Protein AF-A0A661SPF2-F1 (afdb_monomer_lite)

Foldseek 3Di:
DDPQLVVLVVQLLDQKHAQVLVCLAQVDHPPDVQLVVQLLVCLVPPPPDSDQADPPRIGRNLSSLVSCVVQQKGFLCLLQQQLQFGSVLSLVVVVQCVVVVVDDPPDDPGMDHNVCSVCVLVVFPQRVPDDAPDSQSNNVSSQVRCCVVVVRRTDGQFAPLQVVVPDVPGARFNHAASRPRHGHHPPFWFFFASPRPPVGGGHIHGVVVCVVCVVPGVVGGDPPDDDDPPPDPPPD

Structure (mmCIF, N/CA/C/O backbone):
data_AF-A0A661SPF2-F1
#
_entry.id   AF-A0A661SPF2-F1
#
loop_
_atom_site.group_PDB
_atom_site.id
_atom_site.type_symbol
_atom_site.label_atom_id
_atom_site.label_alt_id
_atom_site.label_comp_id
_atom_site.label_asym_id
_atom_site.label_entity_id
_atom_site.label_seq_id
_atom_site.pdbx_PDB_ins_code
_atom_site.Cartn_x
_atom_site.Cartn_y
_atom_site.Cartn_z
_atom_site.occupancy
_atom_site.B_iso_or_equiv
_atom_site.auth_seq_id
_atom_site.auth_comp_id
_atom_site.auth_asym_id
_atom_site.auth_atom_id
_atom_site.pdbx_PDB_model_num
ATOM 1 N N . MET A 1 1 ? 9.176 -19.915 -4.624 1.00 93.81 1 MET A N 1
ATOM 2 C CA . MET A 1 1 ? 8.373 -18.824 -5.218 1.00 93.81 1 MET A CA 1
ATOM 3 C C . MET A 1 1 ? 7.479 -19.379 -6.319 1.00 93.81 1 MET A C 1
ATOM 5 O O . MET A 1 1 ? 7.962 -20.135 -7.165 1.00 93.81 1 MET A O 1
ATOM 9 N N . ASN A 1 2 ? 6.195 -19.019 -6.358 1.00 95.44 2 ASN A N 1
ATOM 10 C CA . ASN A 1 2 ? 5.276 -19.464 -7.414 1.00 95.44 2 ASN A CA 1
ATOM 11 C C . ASN A 1 2 ? 5.456 -18.673 -8.732 1.00 95.44 2 ASN A C 1
ATOM 13 O O . ASN A 1 2 ? 6.117 -17.634 -8.781 1.00 95.44 2 ASN A O 1
ATOM 17 N N . GLN A 1 3 ? 4.850 -19.146 -9.828 1.00 96.44 3 GLN A N 1
ATOM 18 C CA . GLN A 1 3 ? 5.019 -18.534 -11.156 1.00 96.44 3 GLN A CA 1
ATOM 19 C C . GLN A 1 3 ? 4.514 -17.083 -11.234 1.00 96.44 3 GLN A C 1
ATOM 21 O O . GLN A 1 3 ? 5.052 -16.286 -12.005 1.00 96.44 3 GLN A O 1
ATOM 26 N N . LYS A 1 4 ? 3.486 -16.723 -10.454 1.00 95.75 4 LYS A N 1
ATOM 27 C CA . LYS A 1 4 ? 2.955 -15.353 -10.406 1.00 95.75 4 LYS A CA 1
ATOM 28 C C . LYS A 1 4 ? 3.958 -14.413 -9.733 1.00 95.75 4 LYS A C 1
ATOM 30 O O . LYS A 1 4 ? 4.275 -13.373 -10.302 1.00 95.75 4 LYS A O 1
ATOM 35 N N . GLN A 1 5 ? 4.505 -14.815 -8.589 1.00 96.94 5 GLN A N 1
ATOM 36 C CA . GLN A 1 5 ? 5.537 -14.071 -7.864 1.00 96.94 5 GLN A CA 1
ATOM 37 C C . GLN A 1 5 ? 6.807 -13.891 -8.715 1.00 96.94 5 GLN A C 1
ATOM 39 O O . GLN A 1 5 ? 7.292 -12.773 -8.836 1.00 96.94 5 GLN A O 1
ATOM 44 N N . LYS A 1 6 ? 7.278 -14.937 -9.416 1.00 97.12 6 LYS A N 1
ATOM 45 C CA . LYS A 1 6 ? 8.439 -14.839 -10.330 1.00 97.12 6 LYS A CA 1
ATOM 46 C C . LYS A 1 6 ? 8.228 -13.818 -11.450 1.00 97.12 6 LYS A C 1
ATOM 48 O O . LYS A 1 6 ? 9.119 -13.032 -11.761 1.00 97.12 6 LYS A O 1
ATOM 53 N N . LYS A 1 7 ? 7.038 -13.817 -12.065 1.00 96.19 7 LYS A N 1
ATOM 54 C CA . LYS A 1 7 ? 6.673 -12.822 -13.088 1.00 96.19 7 LYS A CA 1
ATOM 55 C C . LYS A 1 7 ? 6.666 -11.408 -12.514 1.00 96.19 7 LYS A C 1
ATOM 57 O O . LYS A 1 7 ? 7.114 -10.489 -13.192 1.00 96.19 7 LYS A O 1
ATOM 62 N N . ARG A 1 8 ? 6.164 -11.248 -11.287 1.00 96.19 8 ARG A N 1
ATOM 63 C CA . ARG A 1 8 ? 6.106 -9.957 -10.604 1.00 96.19 8 ARG A CA 1
ATOM 64 C C . ARG A 1 8 ? 7.498 -9.434 -10.262 1.00 96.19 8 ARG A C 1
ATOM 66 O O . ARG A 1 8 ? 7.797 -8.308 -10.633 1.00 96.19 8 ARG A O 1
ATOM 73 N N . LEU A 1 9 ? 8.352 -10.269 -9.671 1.00 96.75 9 LEU A N 1
ATOM 74 C CA . LEU A 1 9 ? 9.746 -9.941 -9.367 1.00 96.75 9 LEU A CA 1
ATOM 75 C C . LEU A 1 9 ? 10.477 -9.407 -10.607 1.00 96.75 9 LEU A C 1
ATOM 77 O O . LEU A 1 9 ? 10.952 -8.278 -10.602 1.00 96.75 9 LEU A O 1
ATOM 81 N N . LYS A 1 10 ? 10.431 -10.155 -11.717 1.00 96.50 10 LYS A N 1
ATOM 82 C CA . LYS A 1 10 ? 11.042 -9.732 -12.986 1.00 96.50 10 LYS A CA 1
ATOM 83 C C . LYS A 1 10 ? 10.493 -8.397 -13.504 1.00 96.50 10 LYS A C 1
ATOM 85 O O . LYS A 1 10 ? 11.199 -7.643 -14.166 1.00 96.50 10 LYS A O 1
ATOM 90 N N . ALA A 1 11 ? 9.213 -8.117 -13.269 1.00 95.62 11 ALA A N 1
ATOM 91 C CA . ALA A 1 11 ? 8.601 -6.869 -13.706 1.00 95.62 11 ALA A CA 1
ATOM 92 C C . ALA A 1 11 ? 9.001 -5.672 -12.824 1.00 95.62 11 ALA A C 1
ATOM 94 O O . ALA A 1 11 ? 9.083 -4.560 -13.344 1.00 95.62 11 ALA A O 1
ATOM 95 N N . LEU A 1 12 ? 9.276 -5.888 -11.530 1.00 95.94 12 LEU A N 1
ATOM 96 C CA . LEU A 1 12 ? 9.705 -4.844 -10.589 1.00 95.94 12 LEU A CA 1
ATOM 97 C C . LEU A 1 12 ? 11.100 -4.294 -10.903 1.00 95.94 12 LEU A C 1
ATOM 99 O O . LEU A 1 12 ? 11.331 -3.106 -10.686 1.00 95.94 12 LEU A O 1
ATOM 103 N N . GLU A 1 13 ? 11.977 -5.110 -11.498 1.00 95.19 13 GLU A N 1
ATOM 104 C CA . GLU A 1 13 ? 13.293 -4.692 -12.014 1.00 95.19 13 GLU A CA 1
ATOM 105 C C . GLU A 1 13 ? 13.198 -3.610 -13.109 1.00 95.19 13 GLU A C 1
ATOM 107 O O . GLU A 1 13 ? 14.183 -2.952 -13.447 1.00 95.19 13 GLU A O 1
ATOM 112 N N . SER A 1 14 ? 12.011 -3.401 -13.692 1.00 95.44 14 SER A N 1
ATOM 113 C CA . SER A 1 14 ? 11.762 -2.322 -14.641 1.00 95.44 14 SER A CA 1
ATOM 114 C C . SER A 1 14 ? 10.965 -1.187 -14.012 1.00 95.44 14 SER A C 1
ATOM 116 O O . SER A 1 14 ? 9.957 -1.386 -13.338 1.00 95.44 14 SER A O 1
ATOM 118 N N . ARG A 1 15 ? 11.316 0.052 -14.376 1.00 95.56 15 ARG A N 1
ATOM 119 C CA . ARG A 1 15 ? 10.440 1.207 -14.120 1.00 95.56 15 ARG A CA 1
ATOM 120 C C . ARG A 1 15 ? 9.164 1.194 -14.968 1.00 95.56 15 ARG A C 1
ATOM 122 O O . ARG A 1 15 ? 8.269 1.986 -14.705 1.00 95.56 15 ARG A O 1
ATOM 129 N N . TRP A 1 16 ? 9.108 0.400 -16.040 1.00 96.62 16 TRP A N 1
ATOM 130 C CA . TRP A 1 16 ? 7.977 0.365 -16.968 1.00 96.62 16 TRP A CA 1
ATOM 131 C C . TRP A 1 16 ? 7.109 -0.855 -16.689 1.00 96.62 16 TRP A C 1
ATOM 133 O O . TRP A 1 16 ? 7.530 -1.982 -16.935 1.00 96.62 16 TRP A O 1
ATOM 143 N N . CYS A 1 17 ? 5.886 -0.618 -16.229 1.00 95.75 17 CYS A N 1
ATOM 144 C CA . CYS A 1 17 ? 4.958 -1.669 -15.831 1.00 95.75 17 CYS A CA 1
ATOM 145 C C . CYS A 1 17 ? 3.678 -1.600 -16.659 1.00 95.75 17 CYS A C 1
ATOM 147 O O . CYS A 1 17 ? 3.243 -0.516 -17.055 1.00 95.75 17 CYS A O 1
ATOM 149 N N . ASP A 1 18 ? 3.065 -2.753 -16.911 1.00 95.81 18 ASP A N 1
ATOM 150 C CA . ASP A 1 18 ? 1.721 -2.789 -17.477 1.00 95.81 18 ASP A CA 1
ATOM 151 C C . ASP A 1 18 ? 0.668 -2.354 -16.440 1.00 95.81 18 ASP A C 1
ATOM 153 O O . ASP A 1 18 ? 0.903 -2.341 -15.227 1.00 95.81 18 ASP A O 1
ATOM 157 N N . GLN A 1 19 ? -0.515 -1.983 -16.928 1.00 95.06 19 GLN A N 1
ATOM 158 C CA . GLN A 1 19 ? -1.633 -1.565 -16.079 1.00 95.06 19 GLN A CA 1
ATOM 159 C C . GLN A 1 19 ? -2.083 -2.639 -15.076 1.00 95.06 19 GLN A C 1
ATOM 161 O O . GLN A 1 19 ? -2.577 -2.299 -14.004 1.00 95.06 19 GLN A O 1
ATOM 166 N N . LYS A 1 20 ? -1.911 -3.930 -15.397 1.00 95.31 20 LYS A N 1
ATOM 167 C CA . LYS A 1 20 ? -2.338 -5.026 -14.521 1.00 95.31 20 LYS A CA 1
ATOM 168 C C . LYS A 1 20 ? -1.461 -5.070 -13.279 1.00 95.31 20 LYS A C 1
ATOM 170 O O . LYS A 1 20 ? -1.979 -5.173 -12.172 1.00 95.31 20 LYS A O 1
ATOM 175 N N . LEU A 1 21 ? -0.149 -4.947 -13.452 1.00 95.31 21 LEU A N 1
ATOM 176 C CA . LEU A 1 21 ? 0.782 -4.881 -12.340 1.00 95.31 21 LEU A CA 1
ATOM 177 C C . LEU A 1 21 ? 0.537 -3.636 -11.480 1.00 95.31 21 LEU A C 1
ATOM 179 O O . LEU A 1 21 ? 0.556 -3.740 -10.259 1.00 95.31 21 LEU A O 1
ATOM 183 N N . LEU A 1 22 ? 0.251 -2.478 -12.084 1.00 95.94 22 LEU A N 1
ATOM 184 C CA . LEU A 1 22 ? -0.080 -1.273 -11.314 1.00 95.94 22 LEU A CA 1
ATOM 185 C C . LEU A 1 22 ? -1.373 -1.429 -10.499 1.00 95.94 22 LEU A C 1
ATOM 187 O O . LEU A 1 22 ? -1.404 -1.029 -9.335 1.00 95.94 22 LEU A O 1
ATOM 191 N N . ALA A 1 23 ? -2.401 -2.062 -11.065 1.00 95.50 23 ALA A N 1
ATOM 192 C CA . ALA A 1 23 ? -3.622 -2.386 -10.334 1.00 95.50 23 ALA A CA 1
ATOM 193 C C . ALA A 1 23 ? -3.342 -3.360 -9.179 1.00 95.50 23 ALA A C 1
ATOM 195 O O . ALA A 1 23 ? -3.820 -3.162 -8.067 1.00 95.50 23 ALA A O 1
ATOM 196 N N . GLU A 1 24 ? -2.508 -4.378 -9.397 1.00 94.62 24 GLU A N 1
ATOM 197 C CA . GLU A 1 24 ? -2.133 -5.325 -8.343 1.00 94.62 24 GLU A CA 1
ATOM 198 C C . GLU A 1 24 ? -1.309 -4.670 -7.220 1.00 94.62 24 GLU A C 1
ATOM 200 O O . GLU A 1 24 ? -1.552 -4.957 -6.047 1.00 94.62 24 GLU A O 1
ATOM 205 N N . LEU A 1 25 ? -0.355 -3.793 -7.547 1.00 95.06 25 LEU A N 1
ATOM 206 C CA . LEU A 1 25 ? 0.517 -3.138 -6.565 1.00 95.06 25 LEU A CA 1
ATOM 207 C C . LEU A 1 25 ? -0.223 -2.050 -5.782 1.00 95.06 25 LEU A C 1
ATOM 209 O O . LEU A 1 25 ? -0.244 -2.071 -4.550 1.00 95.06 25 LEU A O 1
ATOM 213 N N . TYR A 1 26 ? -0.863 -1.130 -6.500 1.00 95.00 26 TYR A N 1
ATOM 214 C CA . TYR A 1 26 ? -1.395 0.106 -5.933 1.00 95.00 26 TYR A CA 1
ATOM 215 C C . TYR A 1 26 ? -2.921 0.099 -5.798 1.00 95.00 26 TYR A C 1
ATOM 217 O O . TYR A 1 26 ? -3.460 0.971 -5.134 1.00 95.00 26 TYR A O 1
ATOM 225 N N . GLY A 1 27 ? -3.640 -0.846 -6.411 1.00 94.50 27 GLY A N 1
ATOM 226 C CA . GLY A 1 27 ? -5.101 -0.748 -6.535 1.00 94.50 27 GLY A CA 1
ATOM 227 C C . GLY A 1 27 ? -5.538 0.351 -7.509 1.00 94.50 27 GLY A C 1
ATOM 228 O O . GLY A 1 27 ? -6.645 0.857 -7.400 1.00 94.50 27 GLY A O 1
ATOM 229 N N . ILE A 1 28 ? -4.651 0.756 -8.428 1.00 94.00 28 ILE A N 1
ATOM 230 C CA . ILE A 1 28 ? -4.913 1.811 -9.410 1.00 94.00 28 ILE A CA 1
ATOM 231 C C . ILE A 1 28 ? -5.220 1.185 -10.772 1.00 94.00 28 ILE A C 1
ATOM 233 O O . ILE A 1 28 ? -4.366 0.545 -11.389 1.00 94.00 28 ILE A O 1
ATOM 237 N N . HIS A 1 29 ? -6.428 1.420 -11.263 1.00 93.25 29 HIS A N 1
ATOM 238 C CA . HIS A 1 29 ? -6.917 1.021 -12.571 1.00 93.25 29 HIS A CA 1
ATOM 239 C C . HIS A 1 29 ? -6.629 2.120 -13.595 1.00 93.25 29 HIS A C 1
ATOM 241 O O . HIS A 1 29 ? -7.186 3.216 -13.546 1.00 93.25 29 HIS A O 1
ATOM 247 N N . LEU A 1 30 ? -5.737 1.813 -14.538 1.00 90.12 30 LEU A N 1
ATOM 248 C CA . LEU A 1 30 ? -5.445 2.649 -15.700 1.00 90.12 30 LEU A CA 1
ATOM 249 C C . LEU A 1 30 ? -5.944 1.948 -16.977 1.00 90.12 30 LEU A C 1
ATOM 251 O O . LEU A 1 30 ? -5.938 0.718 -17.005 1.00 90.12 30 LEU A O 1
ATOM 255 N N . PRO A 1 31 ? -6.322 2.697 -18.031 1.00 88.56 31 PRO A N 1
ATOM 256 C CA . PRO A 1 31 ? -6.403 4.156 -18.076 1.00 88.56 31 PRO A CA 1
ATOM 257 C C . PRO A 1 31 ? -7.637 4.691 -17.330 1.00 88.56 31 PRO A C 1
ATOM 259 O O . PRO A 1 31 ? -8.763 4.329 -17.640 1.00 88.56 31 PRO A O 1
ATOM 262 N N . ASP A 1 32 ? -7.408 5.616 -16.404 1.00 88.12 32 ASP A N 1
ATOM 263 C CA . ASP A 1 32 ? -8.426 6.508 -15.844 1.00 88.12 32 ASP A CA 1
ATOM 264 C C . ASP A 1 32 ? -8.147 7.895 -16.426 1.00 88.12 32 ASP A C 1
ATOM 266 O O . ASP A 1 32 ? -7.044 8.419 -16.257 1.00 88.12 32 ASP A O 1
ATOM 270 N N . GLU A 1 33 ? -9.081 8.465 -17.188 1.00 86.88 33 GLU A N 1
ATOM 271 C CA . GLU A 1 33 ? -8.823 9.704 -17.933 1.00 86.88 33 GLU A CA 1
ATOM 272 C C . GLU A 1 33 ? -8.450 10.875 -17.018 1.00 86.88 33 GLU A C 1
ATOM 274 O O . GLU A 1 33 ? -7.526 11.634 -17.334 1.00 86.88 33 GLU A O 1
ATOM 279 N N . ALA A 1 34 ? -9.105 10.991 -15.861 1.00 88.38 34 ALA A N 1
ATOM 280 C CA . ALA A 1 34 ? -8.859 12.063 -14.908 1.00 88.38 34 ALA A CA 1
ATOM 281 C C . ALA A 1 34 ? -7.478 11.911 -14.257 1.00 88.38 34 ALA A C 1
ATOM 283 O O . ALA A 1 34 ? -6.674 12.852 -14.261 1.00 88.38 34 ALA A O 1
ATOM 284 N N . LEU A 1 35 ? -7.161 10.718 -13.749 1.00 90.38 35 LEU A N 1
ATOM 285 C CA . LEU A 1 35 ? -5.883 10.432 -13.106 1.00 90.38 35 LEU A CA 1
ATOM 286 C C . LEU A 1 35 ? -4.728 10.501 -14.110 1.00 90.38 35 LEU A C 1
ATOM 288 O O . LEU A 1 35 ? -3.721 11.160 -13.846 1.00 90.38 35 LEU A O 1
ATOM 292 N N . VAL A 1 36 ? -4.873 9.890 -15.290 1.00 90.81 36 VAL A N 1
ATOM 293 C CA . VAL A 1 36 ? -3.860 9.935 -16.358 1.00 90.81 36 VAL A CA 1
ATOM 294 C C . VAL A 1 36 ? -3.653 11.368 -16.844 1.00 90.81 36 VAL A C 1
ATOM 296 O O . VAL A 1 36 ? -2.510 11.771 -17.072 1.00 90.81 36 VAL A O 1
ATOM 299 N N . GLY A 1 37 ? -4.721 12.159 -16.981 1.00 90.94 37 GLY A N 1
ATOM 300 C CA . GLY A 1 37 ? -4.648 13.569 -17.361 1.00 90.94 37 GLY A CA 1
ATOM 301 C C . GLY A 1 37 ? -3.857 14.411 -16.356 1.00 90.94 37 GLY A C 1
ATOM 302 O O . GLY A 1 37 ? -2.936 15.142 -16.744 1.00 90.94 37 GLY A O 1
ATOM 303 N N . ARG A 1 38 ? -4.144 14.260 -15.056 1.00 91.94 38 ARG A N 1
ATOM 304 C CA . ARG A 1 38 ? -3.407 14.936 -13.971 1.00 91.94 38 ARG A CA 1
ATOM 305 C C . ARG A 1 38 ? -1.957 14.468 -13.888 1.00 91.94 38 ARG A C 1
ATOM 307 O O . ARG A 1 38 ? -1.053 15.296 -13.788 1.00 91.94 38 ARG A O 1
ATOM 314 N N . PHE A 1 39 ? -1.724 13.163 -14.005 1.00 93.44 39 PHE A N 1
ATOM 315 C CA . PHE A 1 39 ? -0.393 12.565 -13.992 1.00 93.44 39 PHE A CA 1
ATOM 316 C C . PHE A 1 39 ? 0.480 13.076 -15.150 1.00 93.44 39 PHE A C 1
ATOM 318 O O . PHE A 1 39 ? 1.621 13.493 -14.937 1.00 93.44 39 PHE A O 1
ATOM 325 N N . ARG A 1 40 ? -0.064 13.129 -16.374 1.00 93.75 40 ARG A N 1
ATOM 326 C CA . ARG A 1 40 ? 0.628 13.689 -17.549 1.00 93.75 40 ARG A CA 1
ATOM 327 C C . ARG A 1 40 ? 0.899 15.183 -17.397 1.00 93.75 40 ARG A C 1
ATOM 329 O O . ARG A 1 40 ? 2.010 15.622 -17.690 1.00 93.75 40 ARG A O 1
ATOM 336 N N . SER A 1 41 ? -0.078 15.946 -16.907 1.00 94.19 41 SER A N 1
ATOM 337 C CA . SER A 1 41 ? 0.072 17.385 -16.656 1.00 94.19 41 SER A CA 1
ATOM 338 C C . SER A 1 41 ? 1.170 17.672 -15.629 1.00 94.19 41 SER A C 1
ATOM 340 O O . SER A 1 41 ? 2.036 18.518 -15.858 1.00 94.19 41 SER A O 1
ATOM 342 N N . TRP A 1 42 ? 1.196 16.915 -14.529 1.00 95.38 42 TRP A N 1
ATOM 343 C CA . TRP A 1 42 ? 2.264 16.989 -13.535 1.00 95.38 42 TRP A CA 1
ATOM 344 C C . TRP A 1 42 ? 3.629 16.656 -14.149 1.00 95.38 42 TRP A C 1
ATOM 346 O O . TRP A 1 42 ? 4.582 17.420 -13.991 1.00 95.38 42 TRP A O 1
ATOM 356 N N . ALA A 1 43 ? 3.728 15.563 -14.908 1.00 95.25 43 ALA A N 1
ATOM 357 C CA . ALA A 1 43 ? 4.988 15.152 -15.518 1.00 95.25 43 ALA A CA 1
ATOM 358 C C . ALA A 1 43 ? 5.518 16.184 -16.522 1.00 95.25 43 ALA A C 1
ATOM 360 O O . ALA A 1 43 ? 6.719 16.447 -16.553 1.00 95.25 43 ALA A O 1
ATOM 361 N N . ALA A 1 44 ? 4.634 16.803 -17.309 1.00 93.31 44 ALA A N 1
ATOM 362 C CA . ALA A 1 44 ? 4.995 17.852 -18.257 1.00 93.31 44 ALA A CA 1
ATOM 363 C C . ALA A 1 44 ? 5.582 19.096 -17.571 1.00 93.31 44 ALA A C 1
ATOM 365 O O . ALA A 1 44 ? 6.493 19.720 -18.122 1.00 93.31 44 ALA A O 1
ATOM 366 N N . ARG A 1 45 ? 5.075 19.433 -16.376 1.00 93.69 45 ARG A N 1
ATOM 367 C CA . ARG A 1 45 ? 5.475 20.617 -15.607 1.00 93.69 45 ARG A CA 1
ATOM 368 C C . ARG A 1 45 ? 6.724 20.396 -14.756 1.00 93.69 45 ARG A C 1
ATO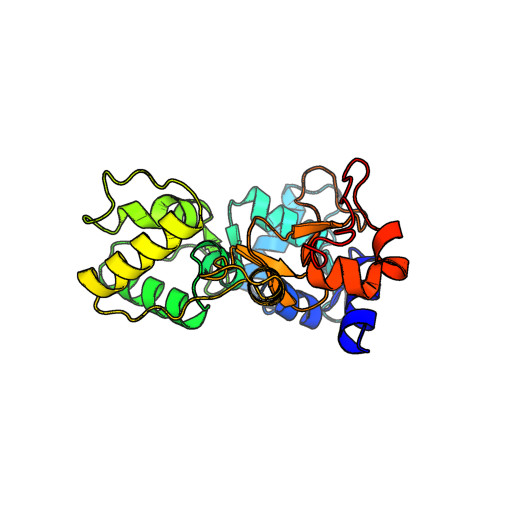M 370 O O . ARG A 1 45 ? 7.550 21.297 -14.663 1.00 93.69 45 ARG A O 1
ATOM 377 N N . PHE A 1 46 ? 6.859 19.227 -14.131 1.00 91.75 46 PHE A N 1
ATOM 378 C CA . PHE A 1 46 ? 7.843 19.016 -13.063 1.00 91.75 46 PHE A CA 1
ATOM 379 C C . PHE A 1 46 ? 8.944 18.002 -13.395 1.00 91.75 46 PHE A C 1
ATOM 381 O O . PHE A 1 46 ? 9.922 17.913 -12.654 1.00 91.75 46 PHE A O 1
ATOM 388 N N . ARG A 1 47 ? 8.843 17.246 -14.500 1.00 89.56 47 ARG A N 1
ATOM 389 C CA . ARG A 1 47 ? 9.887 16.288 -14.902 1.00 89.56 47 ARG A CA 1
ATOM 390 C C . ARG A 1 47 ? 10.632 16.745 -16.149 1.00 89.56 47 ARG A C 1
ATOM 392 O O . ARG A 1 47 ? 10.042 17.205 -17.122 1.00 89.56 47 ARG A O 1
ATOM 399 N N . ARG A 1 48 ? 11.947 16.493 -16.159 1.00 84.31 48 ARG A N 1
ATOM 400 C CA . ARG A 1 48 ? 12.783 16.619 -17.367 1.00 84.31 48 ARG A CA 1
ATOM 401 C C . ARG A 1 48 ? 12.357 15.615 -18.444 1.00 84.31 48 ARG A C 1
ATOM 403 O O . ARG A 1 48 ? 12.195 15.981 -19.601 1.00 84.31 48 ARG A O 1
ATOM 410 N N . ASN A 1 49 ? 12.128 14.356 -18.056 1.00 85.00 49 ASN A N 1
ATOM 411 C CA . ASN A 1 49 ? 11.545 13.343 -18.936 1.00 85.00 49 ASN A CA 1
ATOM 412 C C . ASN A 1 49 ? 10.023 13.309 -18.757 1.00 85.00 49 ASN A C 1
ATOM 414 O O . ASN A 1 49 ? 9.514 12.809 -17.752 1.00 85.00 49 ASN A O 1
ATOM 418 N N . ARG A 1 50 ? 9.312 13.827 -19.759 1.00 87.44 50 ARG A N 1
ATOM 419 C CA . ARG A 1 50 ? 7.847 13.931 -19.765 1.00 87.44 50 ARG A CA 1
ATOM 420 C C . ARG A 1 50 ? 7.144 12.614 -20.106 1.00 87.44 50 ARG A C 1
ATOM 422 O O . ARG A 1 50 ? 5.932 12.508 -19.944 1.00 87.44 50 ARG A O 1
ATOM 429 N N . THR A 1 51 ? 7.880 11.606 -20.575 1.00 91.06 51 THR A N 1
ATOM 430 C CA . THR A 1 51 ? 7.294 10.319 -20.962 1.00 91.06 51 THR A CA 1
ATOM 431 C C . THR A 1 51 ? 6.948 9.524 -19.712 1.00 91.06 51 THR A C 1
ATOM 433 O O . THR A 1 51 ? 7.835 9.004 -19.036 1.00 91.06 51 THR A O 1
ATOM 436 N N . VAL A 1 52 ? 5.653 9.425 -19.420 1.00 92.38 52 VAL A N 1
ATOM 437 C CA . VAL A 1 52 ? 5.115 8.655 -18.283 1.00 92.38 52 VAL A CA 1
ATOM 438 C C . VAL A 1 52 ? 4.208 7.499 -18.692 1.00 92.38 52 VAL A C 1
ATOM 440 O O . VAL A 1 52 ? 3.870 6.655 -17.870 1.00 92.38 52 VAL A O 1
ATOM 443 N N . ALA A 1 53 ? 3.846 7.436 -19.972 1.00 92.06 53 ALA A N 1
ATOM 444 C CA . ALA A 1 53 ? 3.078 6.355 -20.566 1.00 92.06 53 ALA A CA 1
ATOM 445 C C . ALA A 1 53 ? 3.625 6.051 -21.967 1.00 92.06 53 ALA A C 1
ATOM 447 O O . ALA A 1 53 ? 4.074 6.955 -22.676 1.00 92.06 53 ALA A O 1
ATOM 448 N N . ARG A 1 54 ? 3.581 4.780 -22.357 1.00 91.81 54 ARG A N 1
ATOM 449 C CA . ARG A 1 54 ? 3.931 4.261 -23.684 1.00 91.81 54 ARG A CA 1
ATOM 450 C C . ARG A 1 54 ? 2.695 3.621 -24.325 1.00 91.81 54 ARG A C 1
ATOM 452 O O . ARG A 1 54 ? 1.628 3.548 -23.716 1.00 91.81 54 ARG A O 1
ATOM 459 N N . LYS A 1 55 ? 2.842 3.150 -25.568 1.00 87.38 55 LYS A N 1
ATOM 460 C CA . LYS A 1 55 ? 1.828 2.310 -26.226 1.00 87.38 55 LYS A CA 1
ATOM 461 C C . LYS A 1 55 ? 1.541 1.057 -25.380 1.00 87.38 55 LYS A C 1
ATOM 463 O O . LYS A 1 55 ? 2.382 0.652 -24.579 1.00 87.38 55 LYS A O 1
ATOM 468 N N . ASN A 1 56 ? 0.375 0.450 -25.591 1.00 87.56 56 ASN A N 1
ATOM 469 C CA . ASN A 1 56 ? -0.066 -0.783 -24.924 1.00 87.56 56 ASN A CA 1
ATOM 470 C C . ASN A 1 56 ? -0.232 -0.660 -23.399 1.00 87.56 56 ASN A C 1
ATOM 472 O O . ASN A 1 56 ? 0.011 -1.625 -22.682 1.00 87.56 56 ASN A O 1
ATOM 476 N N . HIS A 1 57 ? -0.634 0.515 -22.900 1.00 91.12 57 HIS A N 1
ATOM 477 C CA . HIS A 1 57 ? -0.927 0.727 -21.473 1.00 91.12 57 HIS A CA 1
ATOM 478 C C . HIS A 1 57 ? 0.244 0.372 -20.540 1.00 91.12 57 HIS A C 1
ATOM 480 O O . HIS A 1 57 ? 0.063 -0.203 -19.466 1.00 91.12 57 HIS A O 1
ATOM 486 N N . ILE A 1 58 ? 1.458 0.724 -20.970 1.00 95.31 58 ILE A N 1
ATOM 487 C CA . ILE A 1 58 ? 2.679 0.605 -20.172 1.00 95.31 58 ILE A CA 1
ATOM 488 C C . ILE A 1 58 ? 2.998 1.976 -19.575 1.00 95.31 58 ILE A C 1
ATOM 490 O O . ILE A 1 58 ? 3.097 2.967 -20.302 1.00 95.31 58 ILE A O 1
ATOM 494 N N . TYR A 1 59 ? 3.203 2.035 -18.266 1.00 96.19 59 TYR A N 1
ATOM 495 C CA . TYR A 1 59 ? 3.363 3.270 -17.502 1.00 96.19 59 TYR A CA 1
ATOM 496 C C . TYR A 1 59 ? 4.670 3.272 -16.706 1.00 96.19 59 TYR A C 1
ATOM 498 O O . TYR A 1 59 ? 5.198 2.225 -16.336 1.00 96.19 59 TYR A O 1
ATOM 506 N N . ASP A 1 60 ? 5.211 4.466 -16.468 1.00 96.62 60 ASP A N 1
ATOM 507 C CA . ASP A 1 60 ? 6.412 4.674 -15.656 1.00 96.62 60 ASP A CA 1
ATOM 508 C C . ASP A 1 60 ? 6.038 4.638 -14.164 1.00 96.62 60 ASP A C 1
ATOM 510 O O . ASP A 1 60 ? 5.534 5.624 -13.621 1.00 96.62 60 ASP A O 1
ATOM 514 N N . ARG A 1 61 ? 6.282 3.498 -13.509 1.00 96.19 61 ARG A N 1
ATOM 515 C CA . ARG A 1 61 ? 5.991 3.229 -12.092 1.00 96.19 61 ARG A CA 1
ATOM 516 C C . ARG A 1 61 ? 6.640 4.255 -11.169 1.00 96.19 61 ARG A C 1
ATOM 518 O O . ARG A 1 61 ? 5.974 4.821 -10.311 1.00 96.19 61 ARG A O 1
ATOM 525 N N . HIS A 1 62 ? 7.920 4.555 -11.388 1.00 96.00 62 HIS A N 1
ATOM 526 C CA . HIS A 1 62 ? 8.664 5.498 -10.545 1.00 96.00 62 HIS A CA 1
ATOM 527 C C . HIS A 1 62 ? 8.107 6.917 -10.695 1.00 96.00 62 HIS A C 1
ATOM 529 O O . HIS A 1 62 ? 8.049 7.687 -9.739 1.00 96.00 62 HIS A O 1
ATOM 535 N N . ALA A 1 63 ? 7.674 7.281 -11.904 1.00 96.38 63 ALA A N 1
ATOM 536 C CA . ALA A 1 63 ? 7.005 8.556 -12.120 1.00 96.38 63 ALA A CA 1
ATOM 537 C C . ALA A 1 63 ? 5.646 8.621 -11.420 1.00 96.38 63 ALA A C 1
ATOM 539 O O . ALA A 1 63 ? 5.318 9.667 -10.869 1.00 96.38 63 ALA A O 1
ATOM 540 N N . LEU A 1 64 ? 4.874 7.531 -11.447 1.00 96.31 64 LEU A N 1
ATOM 541 C CA . LEU A 1 64 ? 3.570 7.454 -10.793 1.00 96.31 64 LEU A CA 1
ATOM 542 C C . LEU A 1 64 ? 3.702 7.571 -9.268 1.00 96.31 64 LEU A C 1
ATOM 544 O O . LEU A 1 64 ? 3.005 8.372 -8.652 1.00 96.31 64 LEU A O 1
ATOM 548 N N . GLU A 1 65 ? 4.654 6.861 -8.664 1.00 96.62 65 GLU A N 1
ATOM 549 C CA . GLU A 1 65 ? 4.968 7.013 -7.237 1.00 96.62 65 GLU A CA 1
ATOM 550 C C . GLU A 1 65 ? 5.441 8.432 -6.902 1.00 96.62 65 GLU A C 1
ATOM 552 O O . GLU A 1 65 ? 4.978 9.030 -5.932 1.00 96.62 65 GLU A O 1
ATOM 557 N N . GLY A 1 66 ? 6.301 9.017 -7.741 1.00 96.44 66 GLY A N 1
ATOM 558 C CA . GLY A 1 66 ? 6.725 10.407 -7.588 1.00 96.44 66 GLY A CA 1
ATOM 559 C C . GLY A 1 66 ? 5.562 11.399 -7.679 1.00 96.44 66 GLY A C 1
ATOM 560 O O . GLY A 1 66 ? 5.542 12.382 -6.939 1.00 96.44 66 GLY A O 1
ATOM 561 N N . TYR A 1 67 ? 4.575 11.134 -8.539 1.00 96.12 67 TYR A N 1
ATOM 562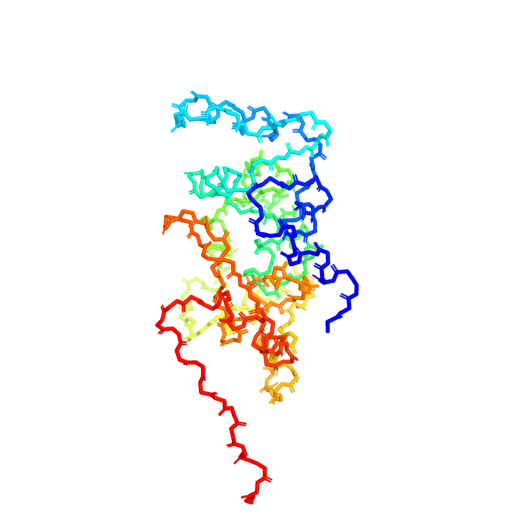 C CA . TYR A 1 67 ? 3.344 11.918 -8.624 1.00 96.12 67 TYR A CA 1
ATOM 563 C C . TYR A 1 67 ? 2.542 11.833 -7.322 1.00 96.12 67 TYR A C 1
ATOM 565 O O . TYR A 1 67 ? 2.147 12.874 -6.789 1.00 96.12 67 TYR A O 1
ATOM 573 N N . PHE A 1 68 ? 2.349 10.628 -6.781 1.00 96.31 68 PHE A N 1
ATOM 574 C CA . PHE A 1 68 ? 1.651 10.435 -5.510 1.00 96.31 68 PHE A CA 1
ATOM 575 C C . PHE A 1 68 ? 2.367 11.141 -4.357 1.00 96.31 68 PHE A C 1
ATOM 577 O O . PHE A 1 68 ? 1.758 11.945 -3.652 1.00 96.31 68 PHE A O 1
ATOM 584 N N . GLN A 1 69 ? 3.681 10.955 -4.232 1.00 95.81 69 GLN A N 1
ATOM 585 C CA . GLN A 1 69 ? 4.484 11.597 -3.194 1.00 95.81 69 GLN A CA 1
ATOM 586 C C . GLN A 1 69 ? 4.478 13.129 -3.298 1.00 95.81 69 GLN A C 1
ATOM 588 O O . GLN A 1 69 ? 4.377 13.815 -2.278 1.00 95.81 69 GLN A O 1
ATOM 593 N N . PHE A 1 70 ? 4.584 13.677 -4.514 1.00 95.50 70 PHE A N 1
ATOM 594 C CA . PHE A 1 70 ? 4.590 15.124 -4.738 1.00 95.50 70 PHE A CA 1
ATOM 595 C C . PHE A 1 70 ? 3.261 15.765 -4.328 1.00 95.50 70 PHE A C 1
ATOM 597 O O . PHE A 1 70 ? 3.256 16.806 -3.678 1.00 95.50 70 PHE A O 1
ATOM 604 N N . ASN A 1 71 ? 2.140 15.126 -4.669 1.00 94.56 71 ASN A N 1
ATOM 605 C CA . ASN A 1 71 ? 0.800 15.647 -4.389 1.00 94.56 71 ASN A CA 1
ATOM 606 C C . ASN A 1 71 ? 0.243 15.197 -3.027 1.00 94.56 71 ASN A C 1
ATOM 608 O O . ASN A 1 71 ? -0.914 15.480 -2.727 1.00 94.56 71 ASN A O 1
ATOM 612 N N . LYS A 1 72 ? 1.046 14.504 -2.205 1.00 94.81 72 LYS A N 1
ATOM 613 C CA . LYS A 1 72 ? 0.617 13.940 -0.912 1.00 94.81 72 LYS A CA 1
ATOM 614 C C . LYS A 1 72 ? -0.636 13.076 -1.057 1.00 94.81 72 LYS A C 1
ATOM 616 O O . LYS A 1 72 ? -1.598 13.219 -0.302 1.00 94.81 72 LYS A O 1
ATOM 621 N N . LEU A 1 73 ? -0.615 12.208 -2.062 1.00 94.75 73 LEU A N 1
ATOM 622 C CA . LEU A 1 73 ? -1.667 11.250 -2.368 1.00 94.75 73 LEU A CA 1
ATOM 623 C C . LEU A 1 73 ? -1.208 9.841 -2.013 1.00 94.75 73 LEU A C 1
ATOM 625 O O . LEU A 1 73 ? -0.033 9.501 -2.141 1.00 94.75 73 LEU A O 1
ATOM 629 N N . LEU A 1 74 ? -2.166 9.016 -1.624 1.00 94.62 74 LEU A N 1
ATOM 630 C CA . LEU A 1 74 ? -2.022 7.585 -1.444 1.00 94.62 74 LEU A CA 1
ATOM 631 C C . LEU A 1 74 ? -3.084 6.885 -2.285 1.00 94.62 74 LEU A C 1
ATOM 633 O O . LEU A 1 74 ? -4.232 7.332 -2.295 1.00 94.62 74 LEU A O 1
ATOM 637 N N . PRO A 1 75 ? -2.750 5.776 -2.954 1.00 95.50 75 PRO A N 1
ATOM 638 C CA . PRO A 1 75 ? -3.773 4.881 -3.466 1.00 95.50 75 PRO A CA 1
ATOM 639 C C . PRO A 1 75 ? -4.712 4.431 -2.339 1.00 95.50 75 PRO A C 1
ATOM 641 O O . PRO A 1 75 ? -4.251 4.162 -1.227 1.00 95.50 75 PRO A O 1
ATOM 644 N N . VAL A 1 76 ? -6.013 4.330 -2.615 1.00 95.12 76 VAL A N 1
ATOM 645 C CA . VAL A 1 76 ? -7.038 3.955 -1.618 1.00 95.12 76 VAL A CA 1
ATOM 646 C C . VAL A 1 76 ? -6.715 2.614 -0.954 1.00 95.12 76 VAL A C 1
ATOM 648 O O . VAL A 1 76 ? -6.769 2.507 0.269 1.00 95.12 76 VAL A O 1
ATOM 651 N N . LYS A 1 77 ? -6.233 1.638 -1.733 1.00 95.75 77 LYS A N 1
ATOM 652 C CA . LYS A 1 77 ? -5.716 0.361 -1.223 1.00 95.75 77 LYS A CA 1
ATOM 653 C C . LYS A 1 77 ? -4.672 0.547 -0.112 1.00 95.75 77 LYS A C 1
ATOM 655 O O . LYS A 1 77 ? -4.720 -0.122 0.916 1.00 95.75 77 LYS A O 1
ATOM 660 N N . TRP A 1 78 ? -3.712 1.448 -0.316 1.00 95.88 78 TRP A N 1
ATOM 661 C CA . TRP A 1 78 ? -2.643 1.722 0.649 1.00 95.88 78 TRP A CA 1
ATOM 662 C C . TRP A 1 78 ? -3.133 2.559 1.831 1.00 95.88 78 TRP A C 1
ATOM 664 O O . TRP A 1 78 ? -2.685 2.348 2.954 1.00 95.88 78 TRP A O 1
ATOM 674 N N . ALA A 1 79 ? -4.060 3.490 1.600 1.00 96.38 79 ALA A N 1
ATOM 675 C CA . ALA A 1 79 ? -4.706 4.252 2.663 1.00 96.38 79 ALA A CA 1
ATOM 676 C C . ALA A 1 79 ? -5.454 3.330 3.640 1.00 96.38 79 ALA A C 1
ATOM 678 O O . ALA A 1 79 ? -5.248 3.440 4.847 1.00 96.38 79 ALA A O 1
ATOM 679 N N . ALA A 1 80 ? -6.234 2.377 3.120 1.00 97.00 80 ALA A N 1
ATOM 680 C CA . ALA A 1 80 ? -6.937 1.371 3.913 1.00 97.00 80 ALA A CA 1
ATOM 681 C C . ALA A 1 80 ? -5.965 0.511 4.736 1.00 97.00 80 ALA A C 1
ATOM 683 O O . ALA A 1 80 ? -6.126 0.375 5.952 1.00 97.00 80 ALA A O 1
ATOM 684 N N . ALA A 1 81 ? -4.892 0.019 4.102 1.00 96.94 81 ALA A N 1
ATOM 685 C CA . ALA A 1 81 ? -3.861 -0.746 4.797 1.00 96.94 81 ALA A CA 1
ATOM 686 C C . ALA A 1 81 ? -3.192 0.063 5.911 1.00 96.94 81 ALA A C 1
ATOM 688 O O . ALA A 1 81 ? -3.074 -0.448 7.009 1.00 96.94 81 ALA A O 1
ATOM 689 N N . ARG A 1 82 ? -2.849 1.341 5.709 1.00 96.81 82 ARG A N 1
ATOM 690 C CA . ARG A 1 82 ? -2.292 2.200 6.776 1.00 96.81 82 ARG A CA 1
ATOM 691 C C . ARG A 1 82 ? -3.241 2.454 7.949 1.00 96.81 82 ARG A C 1
ATOM 693 O O . ARG A 1 82 ? -2.801 2.978 8.969 1.00 96.81 82 ARG A O 1
ATOM 700 N N . LEU A 1 83 ? -4.521 2.129 7.812 1.00 97.69 83 LEU A N 1
ATOM 701 C CA . LEU A 1 83 ? -5.503 2.166 8.894 1.00 97.69 83 LEU A CA 1
ATOM 702 C C . LEU A 1 83 ? -5.853 0.759 9.393 1.00 97.69 83 LEU A C 1
ATOM 704 O O . LEU A 1 83 ? -6.824 0.596 10.130 1.00 97.69 83 LEU A O 1
ATOM 708 N N . GLY A 1 84 ? -5.097 -0.260 8.981 1.00 97.75 84 GLY A N 1
ATOM 709 C CA . GLY A 1 84 ? -5.278 -1.647 9.384 1.00 97.75 84 GLY A CA 1
ATOM 710 C C . GLY A 1 84 ? -6.604 -2.258 8.935 1.00 97.75 84 GLY A C 1
ATOM 711 O O . GLY A 1 84 ? -7.068 -3.190 9.585 1.00 97.75 84 GLY A O 1
ATOM 712 N N . MET A 1 85 ? -7.247 -1.748 7.882 1.00 97.94 85 MET A N 1
ATOM 713 C CA . MET A 1 85 ? -8.580 -2.188 7.449 1.00 97.94 85 MET A CA 1
ATOM 714 C C . MET A 1 85 ? -8.624 -2.609 5.981 1.00 97.94 85 MET A C 1
ATOM 716 O O . MET A 1 85 ? -7.782 -2.208 5.178 1.00 97.94 85 MET A O 1
ATOM 720 N N . GLU A 1 86 ? -9.608 -3.440 5.637 1.00 97.00 86 GLU A N 1
ATOM 721 C CA . GLU A 1 86 ? -9.875 -3.818 4.248 1.00 97.00 86 GLU A CA 1
ATOM 722 C C . GLU A 1 86 ? -10.332 -2.602 3.436 1.00 97.00 86 GLU A C 1
ATOM 724 O O . GLU A 1 86 ? -10.915 -1.662 3.979 1.00 97.00 86 GLU A O 1
ATOM 729 N N . GLN A 1 87 ? -10.078 -2.635 2.125 1.00 95.62 87 GLN A N 1
ATOM 730 C CA . GLN A 1 87 ? -10.433 -1.536 1.230 1.00 95.62 87 GLN A CA 1
ATOM 731 C C . GLN A 1 87 ? -11.937 -1.234 1.272 1.00 95.62 87 GLN A C 1
ATOM 733 O O . GLN A 1 87 ? -12.298 -0.080 1.463 1.00 95.62 87 GLN A O 1
ATOM 738 N N . ASP A 1 88 ? -12.790 -2.260 1.223 1.00 95.94 88 ASP A N 1
ATOM 739 C CA . ASP A 1 88 ? -14.247 -2.094 1.297 1.00 95.94 88 ASP A CA 1
ATOM 740 C C . ASP A 1 88 ? -14.677 -1.388 2.596 1.00 95.94 88 ASP A C 1
ATOM 742 O O . ASP A 1 88 ? -15.471 -0.455 2.569 1.00 95.94 88 ASP A O 1
ATOM 746 N N . SER A 1 89 ? -14.092 -1.765 3.744 1.00 96.88 89 SER A N 1
ATOM 747 C CA . SER A 1 89 ? -14.371 -1.094 5.025 1.00 96.88 89 SER A CA 1
ATOM 748 C C . SER A 1 89 ? -13.915 0.366 5.035 1.00 96.88 89 SER A C 1
ATOM 750 O O . SER A 1 89 ? -14.536 1.201 5.690 1.00 96.88 89 SER A O 1
ATOM 752 N N . PHE A 1 90 ? -12.823 0.679 4.339 1.00 96.06 90 PHE A N 1
ATOM 753 C CA . PHE A 1 90 ? -12.348 2.049 4.205 1.00 96.06 90 PHE A CA 1
ATOM 754 C C . PHE A 1 90 ? -13.237 2.875 3.268 1.00 96.06 90 PHE A C 1
ATOM 756 O O . PHE A 1 90 ? -13.522 4.030 3.575 1.00 96.06 90 PHE A O 1
ATOM 763 N N . ASP A 1 91 ? -13.719 2.291 2.172 1.00 94.19 91 ASP A N 1
ATOM 764 C CA . ASP A 1 91 ? -14.656 2.945 1.258 1.00 94.19 91 ASP A CA 1
ATOM 765 C C . ASP A 1 91 ? -16.006 3.221 1.939 1.00 94.19 91 ASP A C 1
ATOM 767 O O . ASP A 1 91 ? -16.519 4.338 1.839 1.00 94.19 91 ASP A O 1
ATOM 771 N N . ASP A 1 92 ? -16.527 2.268 2.718 1.00 95.25 92 ASP A N 1
ATOM 772 C CA . ASP A 1 92 ? -17.717 2.463 3.558 1.00 95.25 92 ASP A CA 1
ATOM 773 C C . ASP A 1 92 ? -17.515 3.613 4.555 1.00 95.25 92 ASP A C 1
ATOM 775 O O . ASP A 1 92 ? -18.370 4.491 4.694 1.00 95.25 92 ASP A O 1
ATOM 779 N N . LEU A 1 93 ? -16.350 3.656 5.213 1.00 94.81 93 LEU A N 1
ATOM 780 C CA . LEU A 1 93 ? -15.998 4.735 6.133 1.00 94.81 93 LEU A CA 1
ATOM 781 C C . LEU A 1 93 ? -15.959 6.095 5.421 1.00 94.81 93 LEU A C 1
ATOM 783 O O . LEU A 1 93 ? -16.521 7.068 5.923 1.00 94.81 93 LEU A O 1
ATOM 787 N N . LEU A 1 94 ? -15.315 6.176 4.255 1.00 92.31 94 LEU A N 1
ATOM 788 C CA . LEU A 1 94 ? -15.243 7.403 3.460 1.00 92.31 94 LEU A CA 1
ATOM 789 C C . LEU A 1 94 ? -16.629 7.905 3.053 1.00 92.31 94 LEU A C 1
ATOM 791 O O . LEU A 1 94 ? -16.879 9.109 3.119 1.00 92.31 94 LEU A O 1
ATOM 795 N N . ASN A 1 95 ? -17.519 7.002 2.642 1.00 92.12 95 ASN A N 1
ATOM 796 C CA . ASN A 1 95 ? -18.879 7.358 2.254 1.00 92.12 95 ASN A CA 1
ATOM 797 C C . ASN A 1 95 ? -19.650 7.941 3.447 1.00 92.12 95 ASN A C 1
ATOM 799 O O . ASN A 1 95 ? -20.185 9.041 3.330 1.00 92.12 95 ASN A O 1
ATOM 803 N N . ILE A 1 96 ? -19.607 7.289 4.615 1.00 93.50 96 ILE A N 1
ATOM 804 C CA . ILE A 1 96 ? -20.274 7.776 5.836 1.00 93.50 96 ILE A CA 1
ATOM 805 C C . ILE A 1 96 ? -19.730 9.148 6.261 1.00 93.50 96 ILE A C 1
ATOM 807 O O . ILE A 1 96 ? -20.500 10.066 6.547 1.00 93.50 96 ILE A O 1
ATOM 811 N N . LEU A 1 97 ? -18.404 9.322 6.286 1.00 91.69 97 LEU A N 1
ATOM 812 C CA . LEU A 1 97 ? -17.790 10.606 6.646 1.00 91.69 97 LEU A CA 1
ATOM 813 C C . LEU A 1 97 ? -18.149 11.715 5.642 1.00 91.69 97 LEU A C 1
ATOM 815 O O . LEU A 1 97 ? -18.315 12.872 6.034 1.00 91.69 97 LEU A O 1
ATOM 819 N N . GLY A 1 98 ? -18.270 11.371 4.357 1.00 90.62 98 GLY A N 1
ATOM 820 C CA . GLY A 1 98 ? -18.706 12.286 3.303 1.00 90.62 98 GLY A CA 1
ATOM 821 C C . GLY A 1 98 ? -20.173 12.694 3.454 1.00 90.62 98 GLY A C 1
ATOM 822 O O . GLY A 1 98 ? -20.482 13.882 3.387 1.00 90.62 98 GLY A O 1
ATOM 823 N N . GLU A 1 99 ? -21.066 11.741 3.732 1.00 91.75 99 GLU A N 1
ATOM 824 C CA . GLU A 1 99 ? -22.491 11.991 4.004 1.00 91.75 99 GLU A CA 1
ATOM 825 C C . GLU A 1 99 ? -22.691 12.898 5.225 1.00 91.75 99 GLU A C 1
ATOM 827 O O . GLU A 1 99 ? -23.550 13.780 5.221 1.00 91.75 99 GLU A O 1
ATOM 832 N N . GLN A 1 100 ? -21.843 12.751 6.245 1.00 91.44 100 GLN A N 1
ATOM 833 C CA . GLN A 1 100 ? -21.831 13.614 7.430 1.00 91.44 100 GLN A CA 1
ATOM 834 C C . GLN A 1 100 ? -21.107 14.954 7.213 1.00 91.44 100 GLN A C 1
ATOM 836 O O . GLN A 1 100 ? -20.989 15.744 8.149 1.00 91.44 100 GLN A O 1
ATOM 841 N N . SER A 1 101 ? -20.619 15.232 5.997 1.00 88.25 101 SER A N 1
ATOM 842 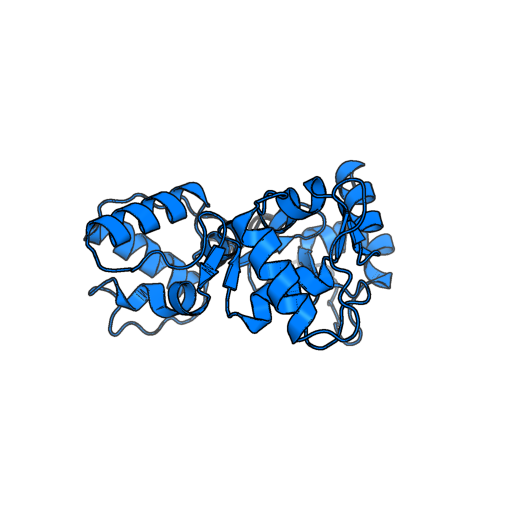C CA . SER A 1 101 ? -19.852 16.441 5.660 1.00 88.25 101 SER A CA 1
ATOM 843 C C . SER A 1 101 ? -18.603 16.654 6.531 1.00 88.25 101 SER A C 1
ATOM 845 O O . SER A 1 101 ? -18.137 17.781 6.696 1.00 88.25 101 SER A O 1
ATOM 847 N N . LEU A 1 102 ? -18.041 15.577 7.088 1.00 86.25 102 LEU A N 1
ATOM 848 C CA . LEU A 1 102 ? -16.805 15.625 7.876 1.00 86.25 102 LEU A CA 1
ATOM 849 C C . LEU A 1 102 ? -15.568 15.700 6.979 1.00 86.25 102 LEU A C 1
ATOM 851 O O . LEU A 1 102 ? -14.509 16.156 7.410 1.00 86.25 102 LEU A O 1
ATOM 855 N N . ILE A 1 103 ? -15.705 15.254 5.731 1.00 84.44 103 ILE A N 1
ATOM 856 C CA . ILE A 1 103 ? -14.638 15.255 4.738 1.00 84.44 103 ILE A CA 1
ATOM 857 C C . ILE A 1 103 ? -15.166 15.791 3.414 1.00 84.44 103 ILE A C 1
ATOM 859 O O . ILE A 1 103 ? -16.305 15.533 3.028 1.00 84.44 103 ILE A O 1
ATOM 86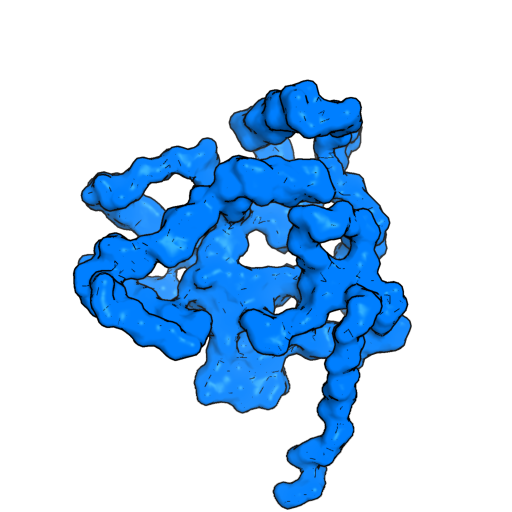3 N N . VAL A 1 104 ? -14.307 16.494 2.683 1.00 78.06 104 VAL A N 1
ATOM 864 C CA . VAL A 1 104 ? -14.529 16.775 1.264 1.00 78.06 104 VAL A CA 1
ATOM 865 C C . VAL A 1 104 ? -13.751 15.727 0.488 1.00 78.06 104 VAL A C 1
ATOM 867 O O . VAL A 1 104 ? -12.541 15.584 0.676 1.00 78.06 104 VAL A O 1
ATOM 870 N N . ARG A 1 105 ? -14.443 14.967 -0.362 1.00 69.19 105 ARG A N 1
ATOM 871 C CA . ARG A 1 105 ? -13.835 13.903 -1.167 1.00 69.19 105 ARG A CA 1
ATOM 872 C C . ARG A 1 105 ? -13.088 14.509 -2.359 1.00 69.19 105 ARG A C 1
ATOM 874 O O . ARG A 1 105 ? -13.484 14.359 -3.508 1.00 69.19 105 ARG A O 1
ATOM 881 N N . ASP A 1 106 ? -12.006 15.222 -2.080 1.00 60.72 106 ASP A N 1
ATOM 882 C CA . ASP A 1 106 ? -11.089 15.705 -3.102 1.00 60.72 106 ASP A CA 1
ATOM 883 C C . ASP A 1 106 ? -10.062 14.608 -3.387 1.00 60.72 106 ASP A C 1
ATOM 885 O O . ASP A 1 106 ? -9.237 14.280 -2.537 1.00 60.72 106 ASP A O 1
ATOM 889 N N . VAL A 1 107 ? -10.161 13.986 -4.566 1.00 62.16 107 VAL A N 1
ATOM 890 C CA . VAL A 1 107 ? -9.073 13.838 -5.554 1.00 62.16 107 VAL A CA 1
ATOM 891 C C . VAL A 1 107 ? -9.541 12.902 -6.676 1.00 62.16 107 VAL A C 1
ATOM 893 O O . VAL A 1 107 ? -9.667 13.388 -7.797 1.00 62.16 107 VAL A O 1
ATOM 896 N N . THR A 1 108 ? -9.794 11.614 -6.411 1.00 71.69 108 THR A N 1
ATOM 897 C CA . THR A 1 108 ? -10.424 10.613 -7.312 1.00 71.69 108 THR A CA 1
ATOM 898 C C . THR A 1 108 ? -10.942 9.436 -6.470 1.00 71.69 108 THR A C 1
ATOM 900 O O . THR A 1 108 ? -10.504 9.282 -5.334 1.00 71.69 108 THR A O 1
ATOM 903 N N . GLU A 1 109 ? -11.797 8.562 -7.013 1.00 83.69 109 GLU A N 1
ATOM 904 C CA . GLU A 1 109 ? -12.246 7.334 -6.318 1.00 83.69 109 GLU A CA 1
ATOM 905 C C . GLU A 1 109 ? -11.097 6.359 -5.990 1.00 83.69 109 GLU A C 1
ATOM 907 O O . GLU A 1 109 ? -11.249 5.485 -5.148 1.00 83.69 109 GLU A O 1
ATOM 912 N N . GLN A 1 110 ? -9.927 6.524 -6.618 1.00 91.44 110 GLN A N 1
ATOM 913 C CA . GLN A 1 110 ? -8.794 5.603 -6.489 1.00 91.44 110 GLN A CA 1
ATOM 914 C C . GLN A 1 110 ? -7.683 6.112 -5.556 1.00 91.44 110 GLN A C 1
ATOM 916 O O . GLN A 1 110 ? -6.738 5.379 -5.247 1.00 91.44 110 GLN A O 1
ATOM 921 N N . THR A 1 111 ? -7.752 7.370 -5.108 1.00 92.94 111 THR A N 1
ATOM 922 C CA . THR A 1 111 ? -6.698 8.004 -4.298 1.00 92.94 111 THR A CA 1
ATOM 923 C C . THR A 1 111 ? -7.268 8.826 -3.151 1.00 92.94 111 THR A C 1
ATOM 925 O O . THR A 1 111 ? -8.205 9.590 -3.355 1.00 92.94 111 THR A O 1
ATOM 928 N N . ALA A 1 112 ? -6.613 8.785 -1.995 1.00 91.81 112 ALA A N 1
ATOM 929 C CA . ALA A 1 112 ? -6.891 9.640 -0.848 1.00 91.81 112 ALA A CA 1
ATOM 930 C C . ALA A 1 112 ? -5.692 10.546 -0.535 1.00 91.81 112 ALA A C 1
ATOM 932 O O . ALA A 1 112 ? -4.544 10.214 -0.836 1.00 91.81 112 ALA A O 1
ATOM 933 N N . HIS A 1 113 ? -5.932 11.684 0.111 1.00 91.94 113 HIS A N 1
ATOM 934 C CA . HIS A 1 113 ? -4.845 12.507 0.633 1.00 91.94 113 HIS A CA 1
ATOM 935 C C . HIS A 1 113 ? -4.152 11.831 1.827 1.00 91.94 113 HIS A C 1
ATOM 937 O O . HIS A 1 113 ? -4.796 11.317 2.736 1.00 91.94 113 HIS A O 1
ATOM 943 N N . GLU A 1 114 ? -2.823 11.886 1.879 1.00 92.62 114 GLU A N 1
ATOM 944 C CA . GLU A 1 114 ? -2.039 11.295 2.972 1.00 92.62 114 GLU A CA 1
ATOM 945 C C . GLU A 1 114 ? -2.365 11.931 4.332 1.00 92.62 114 GLU A C 1
ATOM 947 O O . GLU A 1 114 ? -2.441 11.235 5.345 1.00 92.62 114 GLU A O 1
ATOM 952 N N . ILE A 1 115 ? -2.607 13.248 4.353 1.00 90.00 115 ILE A N 1
ATOM 953 C CA . ILE A 1 115 ? -2.995 13.962 5.576 1.00 90.00 115 ILE A CA 1
ATOM 954 C C . ILE A 1 115 ? -4.301 13.423 6.158 1.00 90.00 115 ILE A C 1
ATOM 956 O O . ILE A 1 115 ? -4.423 13.339 7.373 1.00 90.00 115 ILE A O 1
ATOM 960 N N . PHE A 1 116 ? -5.235 13.002 5.305 1.00 88.31 116 PHE A N 1
ATOM 961 C CA . PHE A 1 116 ? -6.510 12.453 5.741 1.00 88.31 116 PHE A CA 1
ATOM 962 C C . PHE A 1 116 ? -6.319 11.131 6.496 1.00 88.31 116 PHE A C 1
ATOM 964 O O . PHE A 1 116 ? -6.852 10.961 7.587 1.00 88.31 116 PHE A O 1
ATOM 971 N N . VAL A 1 117 ? -5.481 10.236 5.968 1.00 91.31 117 VAL A N 1
ATOM 972 C CA . VAL A 1 117 ? -5.138 8.965 6.628 1.00 91.31 117 VAL A CA 1
ATOM 973 C C . VAL A 1 117 ? -4.452 9.213 7.973 1.00 91.31 117 VAL A C 1
ATOM 975 O O . VAL A 1 117 ? -4.808 8.606 8.979 1.00 91.31 117 VAL A O 1
ATOM 978 N N . ARG A 1 118 ? -3.490 10.142 8.015 1.00 91.50 118 ARG A N 1
ATOM 979 C CA . ARG A 1 118 ? -2.755 10.482 9.243 1.00 91.50 118 ARG A CA 1
ATOM 980 C C . ARG A 1 118 ? -3.660 11.080 10.323 1.00 91.50 118 ARG A C 1
ATOM 982 O O . ARG A 1 118 ? -3.527 10.762 11.504 1.00 91.50 118 ARG A O 1
ATOM 989 N N . ASP A 1 119 ? -4.578 11.945 9.916 1.00 91.81 119 ASP A N 1
ATOM 990 C CA . ASP A 1 119 ? -5.419 12.723 10.819 1.00 91.81 119 ASP A CA 1
ATOM 991 C C . ASP A 1 119 ? -6.787 12.058 11.061 1.00 91.81 119 ASP A C 1
ATOM 993 O O . ASP A 1 119 ? -7.642 12.651 11.711 1.00 91.81 119 ASP A O 1
ATOM 997 N N . MET A 1 120 ? -6.982 10.810 10.611 1.00 92.25 120 MET A N 1
ATOM 998 C CA . MET A 1 120 ? -8.253 10.080 10.706 1.00 92.25 120 MET A CA 1
ATOM 999 C C . MET A 1 120 ? -8.828 10.037 12.132 1.00 92.25 120 MET A C 1
ATOM 1001 O O . MET A 1 120 ? -10.032 10.158 12.333 1.00 92.25 120 MET A O 1
ATOM 1005 N N . HIS A 1 121 ? -7.973 9.918 13.149 1.00 93.69 121 HIS A N 1
ATOM 1006 C CA . HIS A 1 121 ? -8.397 9.912 14.552 1.00 93.69 121 HIS A CA 1
ATOM 1007 C C . HIS A 1 121 ? -9.131 11.196 14.975 1.00 93.69 121 HIS A C 1
ATOM 1009 O O . HIS A 1 121 ? -9.935 11.155 15.901 1.00 93.69 121 HIS A O 1
ATOM 1015 N N . LYS A 1 122 ? -8.895 12.331 14.302 1.00 92.50 122 LYS A N 1
ATOM 1016 C CA . LYS A 1 122 ? -9.515 13.620 14.643 1.00 92.50 122 LYS A CA 1
ATOM 1017 C C . LYS A 1 122 ? -11.012 13.662 14.350 1.00 92.50 122 LYS A C 1
ATOM 1019 O O . LYS A 1 122 ? -11.703 14.487 14.936 1.00 92.50 122 LYS A O 1
ATOM 1024 N N . PHE A 1 123 ? -11.513 12.780 13.484 1.00 92.06 123 PHE A N 1
ATOM 1025 C CA . PHE A 1 123 ? -12.947 12.669 13.204 1.00 92.06 123 PHE A CA 1
ATOM 1026 C C . PHE A 1 123 ? -13.717 11.955 14.320 1.00 92.06 123 PHE A C 1
ATOM 1028 O O . PHE A 1 123 ? -14.943 11.987 14.326 1.00 92.06 123 PHE A O 1
ATOM 1035 N N . PHE A 1 124 ? -13.013 11.344 15.277 1.00 94.00 124 PHE A N 1
ATOM 1036 C CA . PHE A 1 124 ? -13.609 10.569 16.357 1.00 94.00 124 PHE A CA 1
ATOM 1037 C C . PHE A 1 124 ? -13.350 11.250 17.704 1.00 94.00 124 PHE A C 1
ATOM 1039 O O . PHE A 1 124 ? -12.210 11.244 18.186 1.00 94.00 124 PHE A O 1
ATOM 1046 N N . PRO A 1 125 ? -14.386 11.799 18.367 1.00 90.94 125 PRO A N 1
ATOM 1047 C CA . PRO A 1 125 ? -14.242 12.438 19.677 1.00 90.94 125 PRO A CA 1
ATOM 1048 C C . PRO A 1 125 ? -13.603 11.525 20.730 1.00 90.94 125 PRO A C 1
ATOM 1050 O O . PRO A 1 125 ? -12.868 11.988 21.601 1.00 90.94 125 PRO A O 1
ATOM 1053 N N . ALA A 1 126 ? -13.829 10.211 20.625 1.00 89.94 126 ALA A N 1
ATOM 1054 C CA . ALA A 1 126 ? -13.240 9.216 21.518 1.00 89.94 126 ALA A CA 1
ATOM 1055 C C . ALA A 1 126 ? -11.699 9.155 21.464 1.00 89.94 126 ALA A C 1
ATOM 1057 O O . ALA A 1 126 ? -11.097 8.580 22.367 1.00 89.94 126 ALA A O 1
ATOM 1058 N N . LEU A 1 127 ? -11.070 9.727 20.428 1.00 94.38 127 LEU A N 1
ATOM 1059 C CA . LEU A 1 127 ? -9.628 9.646 20.176 1.00 94.38 127 LEU A CA 1
ATOM 1060 C C . LEU A 1 127 ? -8.898 10.993 20.276 1.00 94.38 127 LEU A C 1
ATOM 1062 O O . LEU A 1 127 ? -7.678 11.031 20.127 1.00 94.38 127 LEU A O 1
ATOM 1066 N N . SER A 1 128 ? -9.601 12.105 20.525 1.00 85.44 128 SER A N 1
ATOM 1067 C CA . SER A 1 128 ? -9.038 13.464 20.402 1.00 85.44 128 SER A CA 1
ATOM 1068 C C . SER A 1 128 ? -7.856 13.769 21.336 1.00 85.44 128 SER A C 1
ATOM 1070 O O . SER A 1 128 ? -7.092 14.691 21.062 1.00 85.44 128 SER A O 1
ATOM 1072 N N . TYR A 1 129 ? -7.682 12.991 22.407 1.00 87.12 129 TYR A N 1
ATOM 1073 C CA . TYR A 1 129 ? -6.586 13.134 23.376 1.00 87.12 129 TYR A CA 1
ATOM 1074 C C . TYR A 1 129 ? -5.833 11.823 23.620 1.00 87.12 129 TYR A C 1
ATOM 1076 O O . TYR A 1 129 ? -5.104 11.689 24.603 1.00 87.12 129 TYR A O 1
ATOM 1084 N N . THR A 1 130 ? -6.029 10.832 22.752 1.00 90.31 130 THR A N 1
ATOM 1085 C CA . THR A 1 130 ? -5.379 9.533 22.894 1.00 90.31 130 THR A CA 1
ATOM 1086 C C . THR A 1 130 ? -3.979 9.596 22.299 1.00 90.31 130 THR A C 1
ATOM 1088 O O . THR A 1 130 ? -3.796 9.961 21.140 1.00 90.31 130 THR A O 1
ATOM 1091 N N . VAL A 1 131 ? -2.982 9.221 23.098 1.00 91.44 131 VAL A N 1
ATOM 1092 C CA . VAL A 1 131 ? -1.626 8.950 22.615 1.00 91.44 131 VAL A CA 1
ATOM 1093 C C . VAL A 1 131 ? -1.531 7.457 22.349 1.00 91.44 131 VAL A C 1
ATOM 1095 O O . VAL A 1 131 ? -1.853 6.659 23.225 1.00 91.44 131 VAL A O 1
ATOM 1098 N N . PHE A 1 132 ? -1.102 7.094 21.146 1.00 94.38 132 PHE A N 1
ATOM 1099 C CA . PHE A 1 132 ? -0.959 5.699 20.742 1.00 94.38 132 PHE A CA 1
ATOM 1100 C C . PHE A 1 132 ? 0.483 5.245 20.959 1.00 94.38 132 PHE A C 1
ATOM 1102 O O . PHE A 1 132 ? 1.410 5.955 20.563 1.00 94.38 132 PHE A O 1
ATOM 1109 N N . SER A 1 133 ? 0.678 4.077 21.576 1.00 94.31 133 SER A N 1
ATOM 1110 C CA . SER A 1 133 ? 2.024 3.529 21.819 1.00 94.31 133 SER A CA 1
ATOM 1111 C C . SER A 1 133 ? 2.732 3.139 20.525 1.00 94.31 133 SER A C 1
ATOM 1113 O O . SER A 1 133 ? 3.939 3.316 20.379 1.00 94.31 133 SER A O 1
ATOM 1115 N N . ASP A 1 134 ? 1.962 2.597 19.589 1.00 95.56 134 ASP A N 1
ATOM 1116 C CA . ASP A 1 134 ? 2.428 2.048 18.329 1.00 95.56 134 ASP A CA 1
ATOM 1117 C C . ASP A 1 134 ? 1.281 2.006 17.306 1.00 95.56 134 ASP A C 1
ATOM 1119 O O . ASP A 1 134 ? 0.144 2.424 17.556 1.00 95.56 134 ASP A O 1
ATOM 1123 N N . HIS A 1 135 ? 1.591 1.498 16.116 1.00 95.88 135 HIS A N 1
ATOM 1124 C CA . HIS A 1 135 ? 0.631 1.387 15.026 1.00 95.88 135 HIS A CA 1
ATOM 1125 C C . HIS A 1 135 ? -0.525 0.412 15.317 1.00 95.88 135 HIS A C 1
ATOM 1127 O O . HIS A 1 135 ? -1.651 0.649 14.869 1.00 95.88 135 HIS A O 1
ATOM 1133 N N . ASN A 1 136 ? -0.284 -0.660 16.077 1.00 96.88 136 ASN A N 1
ATOM 1134 C CA . ASN A 1 136 ? -1.324 -1.627 16.415 1.00 96.88 136 ASN A CA 1
ATOM 1135 C C . ASN A 1 136 ? -2.329 -1.045 17.404 1.00 96.88 136 ASN A C 1
ATOM 1137 O O . ASN A 1 136 ? -3.540 -1.238 17.250 1.00 96.88 136 ASN A O 1
ATOM 1141 N N . ASP A 1 137 ? -1.830 -0.318 18.401 1.00 96.62 137 ASP A N 1
ATOM 1142 C CA . ASP A 1 137 ? -2.653 0.418 19.347 1.00 96.62 137 ASP A CA 1
ATOM 1143 C C . ASP A 1 137 ? -3.488 1.488 18.631 1.00 96.62 137 ASP A C 1
ATOM 1145 O O . ASP A 1 137 ? -4.703 1.553 18.838 1.00 96.62 137 ASP A O 1
ATOM 1149 N N . PHE A 1 138 ? -2.888 2.240 17.702 1.00 97.06 138 PHE A N 1
ATOM 1150 C CA . PHE A 1 138 ? -3.615 3.182 16.847 1.00 97.06 138 PHE A CA 1
ATOM 1151 C C . PHE A 1 138 ? -4.771 2.513 16.089 1.00 97.06 138 PHE A C 1
ATOM 1153 O O . PHE A 1 138 ? -5.922 2.923 16.250 1.00 97.06 138 PHE A O 1
ATOM 1160 N N . CYS A 1 139 ? -4.504 1.455 15.314 1.00 97.75 139 CYS A N 1
ATOM 1161 C CA . CYS A 1 139 ? -5.536 0.793 14.508 1.00 97.75 139 CYS A CA 1
ATOM 1162 C C . CYS A 1 139 ? -6.647 0.198 15.377 1.00 97.75 139 CYS A C 1
ATOM 1164 O O . CYS A 1 139 ? -7.829 0.380 15.094 1.00 97.75 139 CYS A O 1
ATOM 1166 N N . ARG A 1 140 ? -6.290 -0.461 16.486 1.00 97.50 140 ARG A N 1
ATOM 1167 C CA . ARG A 1 140 ? -7.265 -1.045 17.415 1.00 97.50 140 ARG A CA 1
ATOM 1168 C C . ARG A 1 140 ? -8.198 0.009 18.007 1.00 97.50 140 ARG A C 1
ATOM 1170 O O . ARG A 1 140 ? -9.402 -0.235 18.086 1.00 97.50 140 ARG A O 1
ATOM 1177 N N . ASN A 1 141 ? -7.665 1.143 18.460 1.00 97.62 141 ASN A N 1
ATOM 1178 C CA . ASN A 1 141 ? -8.487 2.213 19.026 1.00 97.62 141 ASN A CA 1
ATOM 1179 C C . ASN A 1 141 ? -9.324 2.903 17.948 1.00 97.62 141 ASN A C 1
ATOM 1181 O O . ASN A 1 141 ? -10.503 3.165 18.181 1.00 97.62 141 ASN A O 1
ATOM 1185 N N . LEU A 1 142 ? -8.759 3.105 16.753 1.00 97.75 142 LEU A N 1
ATOM 1186 C CA . LEU A 1 142 ? -9.495 3.621 15.605 1.00 97.75 142 LEU A CA 1
ATOM 1187 C C . LEU A 1 142 ? -10.690 2.732 15.254 1.00 97.75 142 LEU A C 1
ATOM 1189 O O . LEU A 1 142 ? -11.806 3.227 15.163 1.00 97.75 142 LEU A O 1
ATOM 1193 N N . HIS A 1 143 ? -10.498 1.419 15.115 1.00 98.00 143 HIS A N 1
ATOM 1194 C CA . HIS A 1 143 ? -11.584 0.497 14.753 1.00 98.00 143 HIS A CA 1
ATOM 1195 C C . HIS A 1 143 ? -12.682 0.452 15.815 1.00 98.00 143 HIS A C 1
ATOM 1197 O O . HIS A 1 143 ? -13.864 0.409 15.478 1.00 98.00 143 HIS A O 1
ATOM 1203 N N . LYS A 1 144 ? -12.307 0.513 17.100 1.00 97.31 144 LYS A N 1
ATOM 1204 C CA . LYS A 1 144 ? -13.272 0.630 18.202 1.00 97.31 144 LYS A CA 1
ATOM 1205 C C . LYS A 1 144 ? -14.072 1.929 18.115 1.00 97.31 144 LYS A C 1
ATOM 1207 O O . LYS A 1 144 ? -15.282 1.889 18.316 1.00 97.31 144 LYS A O 1
ATOM 1212 N N . ALA A 1 145 ? -13.420 3.053 17.818 1.00 97.19 145 ALA A N 1
ATOM 1213 C CA . ALA A 1 145 ? -14.087 4.342 17.666 1.00 97.19 145 ALA A CA 1
ATOM 1214 C C . ALA A 1 145 ? -15.026 4.355 16.452 1.00 97.19 145 ALA A C 1
ATOM 1216 O O . ALA A 1 145 ? -16.178 4.742 16.591 1.00 97.19 145 ALA A O 1
ATOM 1217 N N . VAL A 1 146 ? -14.590 3.824 15.305 1.00 96.62 146 VAL A N 1
ATOM 1218 C CA . VAL A 1 146 ? -15.423 3.673 14.099 1.00 96.62 146 VAL A CA 1
ATOM 1219 C C . VAL A 1 146 ? -16.684 2.857 14.399 1.00 96.62 146 VAL A C 1
ATOM 1221 O O . VAL A 1 146 ? -17.792 3.287 14.089 1.00 96.62 146 VAL A O 1
ATOM 1224 N N . GLN A 1 147 ? -16.542 1.713 15.073 1.00 96.62 147 GLN A N 1
ATOM 1225 C CA . GLN A 1 147 ? -17.688 0.882 15.441 1.00 96.62 147 GLN A CA 1
ATOM 1226 C C . GLN A 1 147 ? -18.617 1.573 16.447 1.00 96.62 147 GLN A C 1
ATOM 1228 O O . GLN A 1 147 ? -19.835 1.418 16.356 1.00 96.62 147 GLN A O 1
ATOM 1233 N N . LYS A 1 148 ? -18.056 2.292 17.422 1.00 95.56 148 LYS A N 1
ATOM 1234 C CA . LYS A 1 148 ? -18.820 2.965 18.476 1.00 95.56 148 LYS A CA 1
ATOM 1235 C C . LYS A 1 148 ? -19.583 4.179 17.946 1.00 95.56 148 LYS A C 1
ATOM 1237 O O . LYS A 1 148 ? -20.758 4.327 18.260 1.00 95.56 148 LYS A O 1
ATOM 1242 N N . ASP A 1 149 ? -18.912 5.024 17.172 1.00 94.50 149 ASP A N 1
ATOM 1243 C CA . ASP A 1 149 ? -19.413 6.343 16.791 1.00 94.50 149 ASP A CA 1
ATOM 1244 C C . ASP A 1 149 ? -20.224 6.282 15.485 1.00 94.50 149 ASP A C 1
ATOM 1246 O O . ASP A 1 149 ? -21.172 7.044 15.319 1.00 94.50 149 ASP A O 1
ATOM 1250 N N . LEU A 1 150 ? -19.893 5.353 14.576 1.00 94.44 150 LEU A N 1
ATOM 1251 C CA . LEU A 1 150 ? -20.540 5.227 13.260 1.00 94.44 150 LEU A CA 1
ATOM 1252 C C . LEU A 1 150 ? -21.316 3.917 13.072 1.00 94.44 150 LEU A C 1
ATOM 1254 O O . LEU A 1 150 ? -21.973 3.737 12.051 1.00 94.44 150 LEU A O 1
ATOM 1258 N N . GLY A 1 151 ? -21.220 2.965 14.005 1.00 94.81 151 GLY A N 1
ATOM 1259 C CA . GLY A 1 151 ? -21.846 1.646 13.857 1.00 94.81 151 GLY A CA 1
ATOM 1260 C C . GLY A 1 151 ? -21.189 0.744 12.801 1.00 94.81 151 GLY A C 1
ATOM 1261 O O . GLY A 1 151 ? -21.640 -0.386 12.608 1.00 94.81 151 GLY A O 1
ATOM 1262 N N . LEU A 1 152 ? -20.117 1.200 12.146 1.00 96.00 152 LEU A N 1
ATOM 1263 C CA . LEU A 1 152 ? -19.442 0.475 11.072 1.00 96.00 152 LEU A CA 1
ATOM 1264 C C . LEU A 1 152 ? -18.508 -0.607 11.631 1.00 96.00 152 LEU A C 1
ATOM 1266 O O . LEU A 1 152 ? -17.569 -0.323 12.379 1.00 96.00 152 LEU A O 1
ATOM 1270 N N . ARG A 1 153 ? -18.723 -1.855 11.204 1.00 96.12 153 ARG A N 1
ATOM 1271 C CA . ARG A 1 153 ? -17.851 -2.977 11.560 1.00 96.12 153 ARG A CA 1
ATOM 1272 C C . ARG A 1 153 ? -16.656 -3.054 10.622 1.00 96.12 153 ARG A C 1
ATOM 1274 O O . ARG A 1 153 ? -16.753 -3.591 9.523 1.00 96.12 153 ARG A O 1
ATOM 1281 N N . VAL A 1 154 ? -15.510 -2.582 11.103 1.00 97.06 154 VAL A N 1
ATOM 1282 C CA . VAL A 1 154 ? -14.246 -2.652 10.365 1.00 97.06 154 VAL A CA 1
ATOM 1283 C C . VAL A 1 154 ? -13.767 -4.099 10.241 1.00 97.06 154 VAL A C 1
ATOM 1285 O O . VAL A 1 154 ? -13.625 -4.805 11.245 1.00 97.06 154 VAL A O 1
ATOM 1288 N N . LYS A 1 155 ? -13.469 -4.531 9.013 1.00 97.81 155 LYS A N 1
ATOM 1289 C CA . LYS A 1 155 ? -12.732 -5.772 8.766 1.00 97.81 155 LYS A CA 1
ATOM 1290 C C . LYS A 1 155 ? -11.230 -5.485 8.813 1.00 97.81 155 LYS A C 1
ATOM 1292 O O . LYS A 1 155 ? -10.747 -4.684 8.010 1.00 97.81 155 LYS A O 1
ATOM 1297 N N . PRO A 1 156 ? -10.487 -6.080 9.759 1.00 97.50 156 PRO A N 1
ATOM 1298 C CA . PRO A 1 156 ? -9.082 -5.766 9.926 1.00 97.50 156 PRO A CA 1
ATOM 1299 C C . PRO A 1 156 ? -8.230 -6.467 8.866 1.00 97.50 156 PRO A C 1
ATOM 1301 O O . PRO A 1 156 ? -8.377 -7.664 8.630 1.00 97.50 156 PRO A O 1
ATOM 1304 N N . VAL A 1 157 ? -7.266 -5.745 8.308 1.00 97.38 157 VAL A N 1
ATOM 1305 C CA . VAL A 1 157 ? -6.182 -6.324 7.510 1.00 97.38 157 VAL A CA 1
ATOM 1306 C C . VAL A 1 157 ? -5.017 -6.636 8.442 1.00 97.38 157 VAL A C 1
ATOM 1308 O O . VAL A 1 157 ? -4.572 -5.771 9.196 1.00 97.38 157 VAL A O 1
ATOM 1311 N N . ARG A 1 158 ? -4.524 -7.876 8.398 1.00 97.44 158 ARG A N 1
ATOM 1312 C CA . ARG A 1 158 ? -3.452 -8.385 9.267 1.00 97.44 158 ARG A CA 1
ATOM 1313 C C . ARG A 1 158 ? -2.228 -8.792 8.465 1.00 97.44 158 ARG A C 1
ATOM 1315 O O . ARG A 1 158 ? -2.351 -9.279 7.344 1.00 97.44 158 ARG A O 1
ATOM 1322 N N . CYS A 1 159 ? -1.056 -8.609 9.058 1.00 97.94 159 CYS A N 1
ATOM 1323 C CA . CYS A 1 159 ? 0.212 -9.006 8.474 1.00 97.94 159 CYS A CA 1
ATOM 1324 C C . CYS A 1 159 ? 0.346 -10.532 8.427 1.00 97.94 159 CYS A C 1
ATOM 1326 O O . CYS A 1 159 ? 0.297 -11.202 9.458 1.00 97.94 159 CYS A O 1
ATOM 1328 N N . VAL A 1 160 ? 0.581 -11.073 7.229 1.00 96.31 160 VAL A N 1
ATOM 1329 C CA . VAL A 1 160 ? 0.738 -12.525 7.032 1.00 96.31 160 VAL A CA 1
ATOM 1330 C C . VAL A 1 160 ? 2.017 -13.052 7.685 1.00 96.31 160 VAL A C 1
ATOM 1332 O O . VAL A 1 160 ? 1.999 -14.133 8.269 1.00 96.31 160 VAL A O 1
ATOM 1335 N N . ALA A 1 161 ? 3.117 -12.294 7.626 1.00 96.44 161 ALA A N 1
ATOM 1336 C CA . ALA A 1 161 ? 4.381 -12.683 8.253 1.00 96.44 161 ALA A CA 1
ATOM 1337 C C . ALA A 1 161 ? 4.282 -12.711 9.785 1.00 96.44 161 ALA A C 1
ATOM 1339 O O . ALA A 1 161 ? 4.674 -13.698 10.392 1.00 96.44 161 ALA A O 1
ATOM 1340 N N . SER A 1 162 ? 3.671 -11.687 10.385 1.00 97.00 162 SER A N 1
ATOM 1341 C CA . SER A 1 162 ? 3.431 -11.613 11.833 1.00 97.00 162 SER A CA 1
ATOM 1342 C C . SER A 1 162 ? 2.646 -12.828 12.347 1.00 97.00 162 SER A C 1
ATOM 1344 O O . SER A 1 162 ? 3.060 -13.504 13.286 1.00 97.00 162 SER A O 1
ATOM 1346 N N . ALA A 1 163 ? 1.562 -13.194 11.650 1.00 95.62 163 ALA A N 1
ATOM 1347 C CA . ALA A 1 163 ? 0.800 -14.400 11.969 1.00 95.62 163 ALA A CA 1
ATOM 1348 C C . ALA A 1 163 ? 1.627 -15.690 11.797 1.00 95.62 163 ALA A C 1
ATOM 1350 O O . ALA A 1 163 ? 1.502 -16.612 12.597 1.00 95.62 163 ALA A O 1
ATOM 1351 N N . ALA A 1 164 ? 2.477 -15.765 10.768 1.00 95.62 164 ALA A N 1
ATOM 1352 C CA . ALA A 1 164 ? 3.328 -16.928 10.521 1.00 95.62 164 ALA A CA 1
ATOM 1353 C C . ALA A 1 164 ? 4.446 -17.097 11.565 1.00 95.62 164 ALA A C 1
ATOM 1355 O O . ALA A 1 164 ? 4.857 -18.225 11.823 1.00 95.62 164 ALA A O 1
ATOM 1356 N N . PHE A 1 165 ? 4.914 -16.003 12.169 1.00 95.38 165 PHE A N 1
ATOM 1357 C CA . PHE A 1 165 ? 5.921 -16.018 13.233 1.00 95.38 165 PHE A CA 1
ATOM 1358 C C . PHE A 1 165 ? 5.332 -16.142 14.645 1.00 95.38 165 PHE A C 1
ATOM 1360 O O . PHE A 1 165 ? 6.088 -16.239 15.607 1.00 95.38 165 PHE A O 1
ATOM 1367 N N . GLY A 1 166 ? 4.003 -16.210 14.775 1.00 94.50 166 GLY A N 1
ATOM 1368 C CA . GLY A 1 166 ? 3.330 -16.491 16.044 1.00 94.50 166 GLY A CA 1
ATOM 1369 C C . GLY A 1 166 ? 3.068 -15.269 16.924 1.00 94.50 166 GLY A C 1
ATOM 1370 O O . GLY A 1 166 ? 2.868 -15.432 18.125 1.00 94.50 166 GLY A O 1
ATOM 1371 N N . ASP A 1 167 ? 3.044 -14.059 16.359 1.00 93.31 167 ASP A N 1
ATOM 1372 C CA . ASP A 1 167 ? 2.604 -12.881 17.107 1.00 93.31 167 ASP A CA 1
ATOM 1373 C C . ASP A 1 167 ? 1.117 -12.982 17.474 1.00 93.31 167 ASP A C 1
ATOM 1375 O O . ASP A 1 167 ? 0.277 -13.285 16.619 1.00 93.31 167 ASP A O 1
ATOM 1379 N N . ASP A 1 168 ? 0.778 -12.661 18.725 1.00 92.25 168 ASP A N 1
ATOM 1380 C CA . ASP A 1 168 ? -0.603 -12.662 19.212 1.00 92.25 168 ASP A CA 1
ATOM 1381 C C . ASP A 1 168 ? -0.962 -11.351 19.952 1.00 92.25 168 ASP A C 1
ATOM 1383 O O . ASP A 1 168 ? -0.407 -11.071 21.021 1.00 92.25 168 ASP A O 1
ATOM 1387 N N . PRO A 1 169 ? -1.889 -10.526 19.418 1.00 93.12 169 PRO A N 1
ATOM 1388 C CA . PRO A 1 169 ? -2.508 -10.668 18.100 1.00 93.12 169 PRO A CA 1
ATOM 1389 C C . PRO A 1 169 ? -1.515 -10.336 16.971 1.00 93.12 169 PRO A C 1
ATOM 1391 O O . PRO A 1 169 ? -0.636 -9.495 17.176 1.00 93.12 169 PRO A O 1
ATOM 1394 N N . PRO A 1 170 ? -1.709 -10.876 15.751 1.00 95.94 170 PRO A N 1
ATOM 1395 C CA . PRO A 1 170 ? -0.910 -10.477 14.600 1.00 95.94 170 PRO A CA 1
ATOM 1396 C C . PRO A 1 170 ? -0.992 -8.973 14.335 1.00 95.94 170 PRO A C 1
ATOM 1398 O O . PRO A 1 170 ? -2.068 -8.362 14.450 1.00 95.94 170 PRO A O 1
ATOM 1401 N N . ASP A 1 171 ? 0.127 -8.396 13.902 1.00 97.25 171 ASP A N 1
ATOM 1402 C CA . ASP A 1 171 ? 0.227 -6.987 13.538 1.00 97.25 171 ASP A CA 1
ATOM 1403 C C . ASP A 1 171 ? -0.847 -6.612 12.502 1.00 97.25 171 ASP A C 1
ATOM 1405 O O . ASP A 1 171 ? -1.169 -7.380 11.586 1.00 97.25 171 ASP A O 1
ATOM 1409 N N . TYR A 1 172 ? -1.405 -5.408 12.613 1.00 98.25 172 TYR A N 1
ATOM 1410 C CA . TYR A 1 172 ? -2.192 -4.828 11.528 1.00 98.25 172 TYR A CA 1
ATOM 1411 C C . TYR A 1 172 ? -1.313 -4.618 10.292 1.00 98.25 172 TYR A C 1
ATOM 1413 O O . TYR A 1 172 ? -0.110 -4.356 10.384 1.00 98.25 172 TYR A O 1
ATOM 1421 N N . GLY A 1 173 ? -1.929 -4.740 9.117 1.00 96.81 173 GLY A N 1
ATOM 1422 C CA . GLY A 1 173 ? -1.307 -4.302 7.877 1.00 96.81 173 GLY A CA 1
ATOM 1423 C C . GLY A 1 173 ? -1.024 -2.802 7.917 1.00 96.81 173 GLY A C 1
ATOM 1424 O O . GLY A 1 173 ? -1.693 -2.059 8.622 1.00 96.81 173 GLY A O 1
ATOM 1425 N N . TYR A 1 174 ? -0.023 -2.391 7.152 1.00 96.31 174 TYR A N 1
ATOM 1426 C CA . TYR A 1 174 ? 0.412 -1.014 6.938 1.00 96.31 174 TYR A CA 1
ATOM 1427 C C . TYR A 1 174 ? 0.734 -0.774 5.455 1.00 96.31 174 TYR A C 1
ATOM 1429 O O . TYR A 1 174 ? 0.484 0.305 4.920 1.00 96.31 174 TYR A O 1
ATOM 1437 N N . ASP A 1 175 ? 1.287 -1.791 4.790 1.00 95.69 175 ASP A N 1
ATOM 1438 C CA . ASP A 1 175 ? 1.621 -1.797 3.365 1.00 95.69 175 ASP A CA 1
ATOM 1439 C C . ASP A 1 175 ? 1.309 -3.174 2.750 1.00 95.69 175 ASP A C 1
ATOM 1441 O O . ASP A 1 175 ? 0.726 -4.038 3.410 1.00 95.69 175 ASP A O 1
ATOM 1445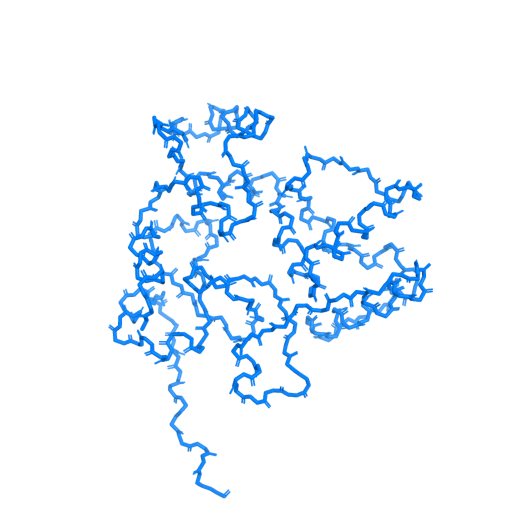 N N . PHE A 1 176 ? 1.709 -3.397 1.501 1.00 97.44 176 PHE A N 1
ATOM 1446 C CA . PHE A 1 176 ? 1.621 -4.689 0.830 1.00 97.44 176 PHE A CA 1
ATOM 1447 C C . PHE A 1 176 ? 2.978 -5.139 0.305 1.00 97.44 176 PHE A C 1
ATOM 1449 O O . PHE A 1 176 ? 3.779 -4.345 -0.183 1.00 97.44 176 PHE A O 1
ATOM 1456 N N . ASP A 1 177 ? 3.197 -6.445 0.345 1.00 97.56 177 ASP A N 1
ATOM 1457 C CA . ASP A 1 177 ? 4.344 -7.097 -0.258 1.00 97.56 177 ASP A CA 1
ATOM 1458 C C . ASP A 1 177 ? 4.309 -6.874 -1.772 1.00 97.56 177 ASP A C 1
ATOM 1460 O O . ASP A 1 177 ? 3.373 -7.290 -2.463 1.00 97.56 177 ASP A O 1
ATOM 1464 N N . CYS A 1 178 ? 5.329 -6.208 -2.311 1.00 97.06 178 CYS A N 1
ATOM 1465 C CA . CYS A 1 178 ? 5.394 -5.910 -3.737 1.00 97.06 178 CYS A CA 1
ATOM 1466 C C . CYS A 1 178 ? 5.518 -7.170 -4.613 1.00 97.06 178 CYS A C 1
ATOM 1468 O O . CYS A 1 178 ? 5.235 -7.094 -5.806 1.00 97.06 178 CYS A O 1
ATOM 1470 N N . ILE A 1 179 ? 5.873 -8.333 -4.051 1.00 97.62 179 ILE A N 1
ATOM 1471 C CA . ILE A 1 179 ? 6.051 -9.606 -4.759 1.00 97.62 179 ILE A CA 1
ATOM 1472 C C . ILE A 1 179 ? 4.884 -10.564 -4.500 1.00 97.62 179 ILE A C 1
ATOM 1474 O O . ILE A 1 179 ? 4.388 -11.151 -5.465 1.00 97.62 179 ILE A O 1
ATOM 1478 N N . SER A 1 180 ? 4.395 -10.730 -3.266 1.00 97.00 180 SER A N 1
ATOM 1479 C CA . SER A 1 180 ? 3.252 -11.619 -2.961 1.00 97.00 180 SER A CA 1
ATOM 1480 C C . SER A 1 180 ? 1.888 -10.918 -3.033 1.00 97.00 180 SER A C 1
ATOM 1482 O O . SER A 1 180 ? 0.894 -11.559 -3.370 1.00 97.00 180 SER A O 1
ATOM 1484 N N . SER A 1 181 ? 1.841 -9.590 -2.880 1.00 95.94 181 SER A N 1
ATOM 1485 C CA . SER A 1 181 ? 0.630 -8.780 -2.637 1.00 95.94 181 SER A CA 1
ATOM 1486 C C . SER A 1 181 ? -0.070 -9.054 -1.308 1.00 95.94 181 SER A C 1
ATOM 1488 O O . SER A 1 181 ? -1.203 -8.609 -1.125 1.00 95.94 181 SER A O 1
ATOM 1490 N N . GLU A 1 182 ? 0.575 -9.763 -0.388 1.00 96.81 182 GLU A N 1
ATOM 1491 C CA . GLU A 1 182 ? 0.042 -9.981 0.952 1.00 96.81 182 GLU A CA 1
ATOM 1492 C C . GLU A 1 182 ? 0.240 -8.734 1.829 1.00 96.81 182 GLU A C 1
ATOM 1494 O O . GLU A 1 182 ? 1.187 -7.974 1.610 1.00 96.81 182 GLU A O 1
ATOM 1499 N N . PRO A 1 183 ? -0.631 -8.490 2.820 1.00 97.12 183 PRO A N 1
ATOM 1500 C CA . PRO A 1 183 ? -0.459 -7.367 3.733 1.00 97.12 183 PRO A CA 1
ATOM 1501 C C . PRO A 1 183 ? 0.794 -7.481 4.614 1.00 97.12 183 PRO A C 1
ATOM 1503 O O . PRO A 1 183 ? 1.116 -8.548 5.149 1.00 97.12 183 PRO A O 1
ATOM 1506 N N . LEU A 1 184 ? 1.450 -6.342 4.834 1.00 96.31 184 LEU A N 1
ATOM 1507 C CA . LEU A 1 184 ? 2.663 -6.190 5.636 1.00 96.31 184 LEU A CA 1
ATOM 1508 C C . LEU A 1 184 ? 2.426 -5.283 6.834 1.00 96.31 184 LEU A C 1
ATOM 1510 O O . LEU A 1 184 ? 1.999 -4.144 6.660 1.00 96.31 184 LEU A O 1
ATOM 1514 N N . GLY A 1 185 ? 2.779 -5.750 8.027 1.00 95.75 185 GLY A N 1
ATOM 1515 C CA . GLY A 1 185 ? 2.923 -4.910 9.214 1.00 95.75 185 GLY A CA 1
ATOM 1516 C C . GLY A 1 185 ? 4.241 -4.145 9.167 1.00 95.75 185 GLY A C 1
ATOM 1517 O O . GLY A 1 185 ? 5.071 -4.399 8.299 1.00 95.75 185 GLY A O 1
ATOM 1518 N N . LEU A 1 186 ? 4.444 -3.193 10.077 1.00 93.94 186 LEU A N 1
ATOM 1519 C CA . LEU A 1 186 ? 5.668 -2.379 10.102 1.00 93.94 186 LEU A CA 1
ATOM 1520 C C . LEU A 1 186 ? 6.918 -3.176 10.495 1.00 93.94 186 LEU A C 1
ATOM 1522 O O . LEU A 1 186 ? 7.992 -2.891 9.976 1.00 93.94 186 LEU A O 1
ATOM 1526 N N . ARG A 1 187 ? 6.786 -4.159 11.396 1.00 94.06 187 ARG A N 1
ATOM 1527 C CA . ARG A 1 187 ? 7.932 -4.895 11.958 1.00 94.06 187 ARG A CA 1
ATOM 1528 C C . ARG A 1 187 ? 8.544 -5.903 10.985 1.00 94.06 187 ARG A C 1
ATOM 1530 O O . ARG A 1 187 ? 9.750 -6.087 10.990 1.00 94.06 187 ARG A O 1
ATOM 1537 N N . HIS A 1 188 ? 7.725 -6.508 10.125 1.00 95.19 188 HIS A N 1
ATOM 1538 C CA . HIS A 1 188 ? 8.125 -7.616 9.248 1.00 95.19 188 HIS A CA 1
ATOM 1539 C C . HIS A 1 188 ? 8.316 -7.181 7.786 1.00 95.19 188 HIS A C 1
ATOM 1541 O O . HIS A 1 188 ? 7.901 -7.891 6.864 1.00 95.19 188 HIS A O 1
ATOM 1547 N N . GLN A 1 189 ? 8.892 -5.991 7.565 1.00 95.38 189 GLN A N 1
ATOM 1548 C CA . GLN A 1 189 ? 9.203 -5.465 6.228 1.00 95.38 189 GLN A CA 1
ATOM 1549 C C . GLN A 1 189 ? 10.689 -5.607 5.928 1.00 95.38 189 GLN A C 1
ATOM 1551 O O . GLN A 1 189 ? 11.525 -5.128 6.690 1.00 95.38 189 GLN A O 1
ATOM 1556 N N . VAL A 1 190 ? 11.003 -6.161 4.762 1.00 95.62 190 VAL A N 1
ATOM 1557 C CA . VAL A 1 190 ? 12.355 -6.159 4.199 1.00 95.62 190 VAL A CA 1
ATOM 1558 C C . VAL A 1 190 ? 12.386 -5.217 3.008 1.00 95.62 190 VAL A C 1
ATOM 1560 O O . VAL A 1 190 ? 11.543 -5.319 2.111 1.00 95.62 190 VAL A O 1
ATOM 1563 N N . TRP A 1 191 ? 13.331 -4.275 3.010 1.00 95.81 191 TRP A N 1
ATOM 1564 C CA . TRP A 1 191 ? 13.451 -3.274 1.953 1.00 95.81 191 TRP A CA 1
ATOM 1565 C C . TRP A 1 191 ? 14.296 -3.810 0.798 1.00 95.81 191 TRP A C 1
ATOM 1567 O O . TRP A 1 191 ? 15.407 -4.305 0.990 1.00 95.81 191 TRP A O 1
ATOM 1577 N N . LEU A 1 192 ? 13.759 -3.671 -0.411 1.00 95.69 192 LEU A N 1
ATOM 1578 C CA . LEU A 1 192 ? 14.357 -4.129 -1.655 1.00 95.69 192 LEU A CA 1
ATOM 1579 C C . LEU A 1 192 ? 14.717 -2.941 -2.557 1.00 95.69 192 LEU A C 1
ATOM 1581 O O . LEU A 1 192 ? 13.956 -1.974 -2.686 1.00 95.69 192 LEU A O 1
ATOM 1585 N N . ASP A 1 193 ? 15.867 -3.040 -3.217 1.00 94.56 193 ASP A N 1
ATOM 1586 C CA . ASP A 1 193 ? 16.368 -2.093 -4.203 1.00 94.56 193 ASP A CA 1
ATOM 1587 C C . ASP A 1 193 ? 16.193 -2.633 -5.628 1.00 94.56 193 ASP A C 1
ATOM 1589 O O . ASP A 1 193 ? 16.998 -3.409 -6.142 1.00 94.56 193 ASP A O 1
ATOM 1593 N N . PHE A 1 194 ? 15.131 -2.176 -6.292 1.00 94.75 194 PHE A N 1
ATOM 1594 C CA . PHE A 1 194 ? 14.911 -2.389 -7.726 1.00 94.75 194 PHE A CA 1
ATOM 1595 C C . PHE A 1 194 ? 15.312 -1.163 -8.569 1.00 94.75 194 PHE A C 1
ATOM 1597 O O . PHE A 1 194 ? 14.749 -0.914 -9.638 1.00 94.75 194 PHE A O 1
ATOM 1604 N N . GLY A 1 195 ? 16.254 -0.344 -8.089 1.00 92.19 195 GLY A N 1
ATOM 1605 C CA . GLY A 1 195 ? 16.748 0.835 -8.805 1.00 92.19 195 GLY A CA 1
ATOM 1606 C C . GLY A 1 195 ? 15.776 2.018 -8.784 1.00 92.19 195 GLY A C 1
ATOM 1607 O O . GLY A 1 195 ? 15.725 2.818 -9.731 1.00 92.19 195 GLY A O 1
ATOM 1608 N N . LYS A 1 196 ? 14.968 2.138 -7.725 1.00 93.88 196 LYS A N 1
ATOM 1609 C CA . LYS A 1 196 ? 14.132 3.325 -7.508 1.00 93.88 196 LYS A CA 1
ATOM 1610 C C . LYS A 1 196 ? 15.012 4.548 -7.209 1.00 93.88 196 LYS A C 1
ATOM 1612 O O . LYS A 1 196 ? 16.032 4.427 -6.537 1.00 93.88 196 LYS A O 1
ATOM 1617 N N . PRO A 1 197 ? 14.632 5.756 -7.670 1.00 92.69 197 PRO A N 1
ATOM 1618 C CA . PRO A 1 197 ? 15.271 6.988 -7.222 1.00 92.69 197 PRO A CA 1
ATOM 1619 C C . PRO A 1 197 ? 15.277 7.102 -5.693 1.00 92.69 197 PRO A C 1
ATOM 1621 O O . PRO A 1 197 ? 14.254 6.856 -5.062 1.00 92.69 197 PRO A O 1
ATOM 1624 N N . VAL A 1 198 ? 16.391 7.566 -5.118 1.00 90.88 198 VAL A N 1
ATOM 1625 C CA . VAL A 1 198 ? 16.612 7.671 -3.657 1.00 90.88 198 VAL A CA 1
ATOM 1626 C C . VAL A 1 198 ? 15.575 8.510 -2.904 1.00 90.88 198 VAL A C 1
ATOM 1628 O O . VAL A 1 198 ? 15.464 8.424 -1.688 1.00 90.88 198 VAL A O 1
ATOM 1631 N N . ASN A 1 199 ? 14.831 9.362 -3.611 1.00 91.31 199 ASN A N 1
ATOM 1632 C CA . ASN A 1 199 ? 13.785 10.192 -3.027 1.00 91.31 199 ASN A CA 1
ATOM 1633 C C . ASN A 1 199 ? 12.419 9.490 -2.950 1.00 91.31 199 ASN A C 1
ATOM 1635 O O . ASN A 1 199 ? 11.491 10.098 -2.421 1.00 91.31 199 ASN A O 1
ATOM 1639 N N . LEU A 1 200 ? 12.277 8.286 -3.512 1.00 94.06 200 LEU A N 1
ATOM 1640 C CA . LEU A 1 200 ? 11.085 7.447 -3.396 1.00 94.06 200 LEU A CA 1
ATOM 1641 C C . LEU A 1 200 ? 11.276 6.406 -2.291 1.00 94.06 200 LEU A C 1
ATOM 1643 O O . LEU A 1 200 ? 12.398 6.013 -1.977 1.00 94.06 200 LEU A O 1
ATOM 1647 N N . LYS A 1 201 ? 10.165 5.927 -1.725 1.00 92.19 201 LYS A N 1
ATOM 1648 C CA . LYS A 1 201 ? 10.192 4.807 -0.778 1.00 92.19 201 LYS A CA 1
ATOM 1649 C C . LYS A 1 201 ? 10.722 3.543 -1.490 1.00 92.19 201 LYS A C 1
ATOM 1651 O O . LYS A 1 201 ? 10.272 3.271 -2.612 1.00 92.19 201 LYS A O 1
ATOM 1656 N N . PRO A 1 202 ? 11.625 2.762 -0.863 1.00 94.44 202 PRO A N 1
ATOM 1657 C CA . PRO A 1 202 ? 12.047 1.477 -1.411 1.00 94.44 202 PRO A CA 1
ATOM 1658 C C . PRO A 1 202 ? 10.853 0.535 -1.592 1.00 94.44 202 PRO A C 1
ATOM 1660 O O . PRO A 1 202 ? 9.801 0.698 -0.965 1.00 94.44 202 PRO A O 1
ATOM 1663 N N . ASP A 1 203 ? 11.013 -0.446 -2.474 1.00 96.38 203 ASP A N 1
ATOM 1664 C CA . ASP A 1 203 ? 10.072 -1.558 -2.542 1.00 96.38 203 ASP A CA 1
ATOM 1665 C C . ASP A 1 203 ? 10.200 -2.405 -1.273 1.00 96.38 203 ASP A C 1
ATOM 1667 O O . ASP A 1 203 ? 11.262 -2.457 -0.656 1.00 96.38 203 ASP A O 1
ATOM 1671 N N . VAL A 1 204 ? 9.111 -3.044 -0.853 1.00 96.25 204 VAL A N 1
ATOM 1672 C CA . VAL A 1 204 ? 9.103 -3.851 0.369 1.00 96.25 204 VAL A CA 1
ATOM 1673 C C . VAL A 1 204 ? 8.492 -5.217 0.107 1.00 96.25 204 VAL A C 1
ATOM 1675 O O . VAL A 1 204 ? 7.508 -5.344 -0.624 1.00 96.25 204 VAL A O 1
ATOM 1678 N N . CYS A 1 205 ? 9.075 -6.245 0.709 1.00 97.25 205 CYS A N 1
ATOM 1679 C CA . CYS A 1 205 ? 8.472 -7.569 0.813 1.00 97.25 205 CYS A CA 1
ATOM 1680 C C . CYS A 1 205 ? 8.358 -7.985 2.283 1.00 97.25 205 CYS A C 1
ATOM 1682 O O . CYS A 1 205 ? 8.899 -7.325 3.174 1.00 97.25 205 CYS A O 1
ATOM 1684 N N . SER A 1 206 ? 7.611 -9.051 2.538 1.00 97.06 206 SER A N 1
ATOM 1685 C CA . SER A 1 206 ? 7.514 -9.656 3.860 1.00 97.06 206 SER A CA 1
ATOM 1686 C C . SER A 1 206 ? 8.824 -10.327 4.235 1.00 97.06 206 SER A C 1
ATOM 1688 O O . SER A 1 206 ? 9.447 -11.000 3.418 1.00 97.06 206 SER A O 1
ATOM 1690 N N . GLU A 1 207 ? 9.191 -10.222 5.508 1.00 96.19 207 GLU A N 1
ATOM 1691 C CA . GLU A 1 207 ? 10.296 -10.994 6.080 1.00 96.19 207 GLU A CA 1
ATOM 1692 C C . GLU A 1 207 ? 10.116 -12.501 5.849 1.00 96.19 207 GLU A C 1
ATOM 1694 O O . GLU A 1 207 ? 11.061 -13.184 5.468 1.00 96.19 207 GLU A O 1
ATOM 1699 N N . LYS A 1 208 ? 8.881 -13.004 5.961 1.00 96.31 208 LYS A N 1
ATOM 1700 C CA . LYS A 1 208 ? 8.544 -14.391 5.626 1.00 96.31 208 LYS A CA 1
ATOM 1701 C C . LYS A 1 208 ? 8.963 -14.759 4.196 1.00 96.31 208 LYS A C 1
ATOM 1703 O O . LYS A 1 208 ? 9.722 -15.707 4.019 1.00 96.31 208 LYS A O 1
ATOM 1708 N N . LEU A 1 209 ? 8.497 -14.013 3.188 1.00 97.06 209 LEU A N 1
ATOM 1709 C CA . LEU A 1 209 ? 8.848 -14.287 1.790 1.00 97.06 209 LEU A CA 1
ATOM 1710 C C . LEU A 1 209 ? 10.353 -14.137 1.555 1.00 97.06 209 LEU A C 1
ATOM 1712 O O . LEU A 1 209 ? 10.939 -14.910 0.800 1.00 97.06 209 LEU A O 1
ATOM 1716 N N . PHE A 1 210 ? 10.979 -13.150 2.198 1.00 96.69 210 PHE A N 1
ATOM 1717 C CA . PHE A 1 210 ? 12.416 -12.942 2.103 1.00 96.69 210 PHE A CA 1
ATOM 1718 C C . PHE A 1 210 ? 13.207 -14.152 2.606 1.00 96.69 210 PHE A C 1
ATOM 1720 O O . PHE A 1 210 ? 14.126 -14.591 1.922 1.00 96.69 210 PHE A O 1
ATOM 1727 N N . LEU A 1 211 ? 12.838 -14.717 3.758 1.00 95.50 211 LEU A N 1
ATOM 1728 C CA . LEU A 1 211 ? 13.491 -15.906 4.310 1.00 95.50 211 LEU A CA 1
ATOM 1729 C C . LEU A 1 211 ? 13.244 -17.153 3.449 1.00 95.50 211 LEU A C 1
ATOM 1731 O O . LEU A 1 211 ? 14.176 -17.917 3.208 1.00 95.50 211 LEU A O 1
ATOM 1735 N N . GLU A 1 212 ? 12.021 -17.339 2.945 1.00 95.94 212 GLU A N 1
ATOM 1736 C CA . GLU A 1 212 ? 11.670 -18.457 2.054 1.00 95.94 212 GLU A CA 1
ATOM 1737 C C . GLU A 1 212 ? 12.436 -18.413 0.719 1.00 95.94 212 GLU A C 1
ATOM 1739 O O . GLU A 1 212 ? 12.753 -19.454 0.145 1.00 95.94 212 GLU A O 1
ATOM 1744 N N . GLU A 1 213 ? 12.758 -17.215 0.221 1.00 96.94 213 GLU A N 1
ATOM 1745 C CA . GLU A 1 213 ? 13.383 -16.996 -1.090 1.00 96.94 213 GLU A CA 1
ATOM 1746 C C . GLU A 1 213 ? 14.741 -16.288 -0.991 1.00 96.94 213 GLU A C 1
ATOM 1748 O O . GLU A 1 213 ? 15.147 -15.577 -1.917 1.00 96.94 213 GLU A O 1
ATOM 1753 N N . TYR A 1 214 ? 15.452 -16.485 0.122 1.00 95.19 214 TYR A N 1
ATOM 1754 C CA . TYR A 1 214 ? 16.674 -15.753 0.470 1.00 95.19 214 TYR A CA 1
ATOM 1755 C C . TYR A 1 214 ? 17.723 -15.762 -0.649 1.00 95.19 214 TYR A C 1
ATOM 1757 O O . TYR A 1 214 ? 18.266 -14.718 -1.015 1.00 95.19 214 TYR A O 1
ATOM 1765 N N . GLU A 1 215 ? 17.971 -16.925 -1.255 1.00 94.94 215 GLU A N 1
ATOM 1766 C CA . GLU A 1 215 ? 18.937 -17.071 -2.354 1.00 94.94 215 GLU A CA 1
ATOM 1767 C C . GLU A 1 215 ? 18.597 -16.179 -3.556 1.00 94.94 215 GLU A C 1
ATOM 1769 O O . GLU A 1 215 ? 19.487 -15.672 -4.232 1.00 94.94 215 GLU A O 1
ATOM 1774 N N . THR A 1 216 ? 17.306 -15.956 -3.815 1.00 95.00 216 THR A N 1
ATOM 1775 C CA . THR A 1 216 ? 16.846 -15.113 -4.924 1.00 95.00 216 THR A CA 1
ATOM 1776 C C . THR A 1 216 ? 16.789 -13.639 -4.532 1.00 95.00 216 THR A C 1
ATOM 1778 O O . THR A 1 216 ? 17.139 -12.786 -5.348 1.00 95.00 216 THR A O 1
ATOM 1781 N N . LEU A 1 217 ? 16.326 -13.320 -3.319 1.00 95.81 217 LEU A N 1
ATOM 1782 C CA . LEU A 1 217 ? 16.018 -11.945 -2.909 1.00 95.81 217 LEU A CA 1
ATOM 1783 C C . LEU A 1 217 ? 17.190 -11.201 -2.263 1.00 95.81 217 LEU A C 1
ATOM 1785 O O . LEU A 1 217 ? 17.208 -9.973 -2.305 1.00 95.81 217 LEU A O 1
ATOM 1789 N N . SER A 1 218 ? 18.193 -11.908 -1.739 1.00 93.75 218 SER A N 1
ATOM 1790 C CA . SER A 1 218 ? 19.379 -11.305 -1.109 1.00 93.75 218 SER A CA 1
ATOM 1791 C C . SER A 1 218 ? 20.132 -10.334 -2.026 1.00 93.75 218 SER A C 1
ATOM 1793 O O . SER A 1 218 ? 20.621 -9.312 -1.554 1.00 93.75 218 SER A O 1
ATOM 1795 N N . GLN A 1 219 ? 20.157 -10.586 -3.339 1.00 93.44 219 GLN A N 1
ATOM 1796 C CA . GLN A 1 219 ? 20.781 -9.687 -4.322 1.00 93.44 219 GLN A CA 1
ATOM 1797 C C . GLN A 1 219 ? 20.070 -8.329 -4.464 1.00 93.44 219 GLN A C 1
ATOM 1799 O O . GLN A 1 219 ? 20.667 -7.378 -4.957 1.00 93.44 219 GLN A O 1
ATOM 1804 N N . PHE A 1 220 ? 18.798 -8.248 -4.061 1.00 94.00 220 PHE A N 1
ATOM 1805 C CA . PHE A 1 220 ? 17.993 -7.027 -4.096 1.00 94.00 220 PHE A CA 1
ATOM 1806 C C . PHE A 1 220 ? 17.894 -6.366 -2.721 1.00 94.00 220 PHE A C 1
ATOM 1808 O O . PHE A 1 220 ? 17.223 -5.350 -2.594 1.00 94.00 220 PHE A O 1
ATOM 1815 N N . MET A 1 221 ? 18.499 -6.928 -1.673 1.00 90.81 221 MET A N 1
ATOM 1816 C CA . MET A 1 221 ? 18.421 -6.351 -0.335 1.00 90.81 221 MET A CA 1
ATOM 1817 C C . MET A 1 221 ? 19.132 -4.995 -0.306 1.00 90.81 221 MET A C 1
ATOM 1819 O O . MET A 1 221 ? 20.265 -4.864 -0.773 1.00 90.81 221 MET A O 1
ATOM 1823 N N . LEU A 1 222 ? 18.471 -3.978 0.250 1.00 83.50 222 LEU A N 1
ATOM 1824 C CA . LEU A 1 222 ? 19.069 -2.652 0.358 1.00 83.50 222 LEU A CA 1
ATOM 1825 C C . LEU A 1 222 ? 20.319 -2.708 1.257 1.00 83.50 222 LEU A C 1
ATOM 1827 O O . LEU A 1 222 ? 20.279 -3.247 2.366 1.00 83.50 222 LEU A O 1
ATOM 1831 N N . ALA A 1 223 ? 21.432 -2.142 0.784 1.00 73.94 223 ALA A N 1
ATOM 1832 C CA . ALA A 1 223 ? 22.701 -2.162 1.508 1.00 73.94 223 ALA A CA 1
ATOM 1833 C C . ALA A 1 223 ? 22.562 -1.582 2.930 1.00 73.94 223 ALA A C 1
ATOM 1835 O O . ALA A 1 223 ? 21.961 -0.525 3.125 1.00 73.94 223 ALA A O 1
ATOM 1836 N N . GLY A 1 224 ? 23.148 -2.266 3.919 1.00 65.31 224 GLY A N 1
ATOM 1837 C CA . GLY A 1 224 ? 23.099 -1.867 5.331 1.00 65.31 224 GLY A CA 1
ATOM 1838 C C . GLY A 1 224 ? 21.921 -2.432 6.132 1.00 65.31 224 GLY A C 1
ATOM 1839 O O . GLY A 1 224 ? 21.816 -2.129 7.317 1.00 65.31 224 GLY A O 1
ATOM 1840 N N . GLN A 1 225 ? 21.058 -3.262 5.533 1.00 63.50 225 GLN A N 1
ATOM 1841 C CA . GLN A 1 225 ? 20.119 -4.092 6.292 1.00 63.50 225 GLN A CA 1
ATOM 1842 C C . GLN A 1 225 ? 20.785 -5.423 6.668 1.00 63.50 225 GLN A C 1
ATOM 1844 O O . GLN A 1 225 ? 20.956 -6.302 5.829 1.00 63.50 225 GLN A O 1
ATOM 1849 N N . GLU A 1 226 ? 21.178 -5.574 7.933 1.00 56.56 226 GLU A N 1
ATOM 1850 C CA . GLU A 1 226 ? 21.502 -6.887 8.496 1.00 56.56 226 GLU A CA 1
ATOM 1851 C C . GLU A 1 226 ? 20.209 -7.521 9.012 1.00 56.56 226 GLU A C 1
ATOM 1853 O O . GLU A 1 226 ? 19.682 -7.129 10.052 1.00 56.56 226 GLU A O 1
ATOM 1858 N N . ILE A 1 227 ? 19.679 -8.501 8.282 1.00 58.56 227 ILE A N 1
ATOM 1859 C CA . ILE A 1 227 ? 18.633 -9.376 8.813 1.00 58.56 227 ILE A CA 1
ATOM 1860 C C . ILE A 1 227 ? 19.362 -10.481 9.563 1.00 58.56 227 ILE A C 1
ATOM 1862 O O . ILE A 1 227 ? 20.041 -11.303 8.944 1.00 58.56 227 ILE A O 1
ATOM 1866 N N . GLN A 1 228 ? 19.269 -10.484 10.894 1.00 47.97 228 GLN A N 1
ATOM 1867 C CA . GLN A 1 228 ? 19.783 -11.614 11.656 1.00 47.97 228 GLN A CA 1
ATOM 1868 C C . GLN A 1 228 ? 18.921 -12.830 11.312 1.00 47.97 228 GLN A C 1
ATOM 1870 O O . GLN A 1 228 ? 17.713 -12.795 11.556 1.00 47.97 228 GLN A O 1
ATOM 1875 N N . PRO A 1 229 ? 19.490 -13.900 10.729 1.00 45.56 229 PRO A N 1
ATOM 1876 C CA . PRO A 1 229 ? 18.730 -15.120 10.552 1.00 45.56 229 PRO A CA 1
ATOM 1877 C C . PRO A 1 229 ? 18.278 -15.576 11.937 1.00 45.56 229 PRO A C 1
ATOM 1879 O O . PRO A 1 229 ? 19.096 -15.639 12.859 1.00 45.56 229 PRO A O 1
ATOM 1882 N N . VAL A 1 230 ? 16.991 -15.900 12.078 1.00 49.03 230 VAL A N 1
ATOM 1883 C CA . VAL A 1 230 ? 16.458 -16.566 13.270 1.00 49.03 230 VAL A CA 1
ATOM 1884 C C . VAL A 1 230 ? 17.090 -17.958 13.328 1.00 49.03 230 VAL A C 1
ATOM 1886 O O . VAL A 1 230 ? 16.532 -18.949 12.864 1.00 49.03 230 VAL A O 1
ATOM 1889 N N . ARG A 1 231 ? 18.325 -18.035 13.827 1.00 40.56 231 ARG A N 1
ATOM 1890 C CA . ARG A 1 231 ? 18.949 -19.288 14.230 1.00 40.56 231 ARG A CA 1
ATOM 1891 C C . ARG A 1 231 ? 18.320 -19.674 15.561 1.00 40.56 231 ARG A C 1
ATOM 1893 O O . ARG A 1 231 ? 18.565 -19.022 16.566 1.00 40.56 231 ARG A O 1
ATOM 1900 N N . GLU A 1 232 ? 17.489 -20.712 15.506 1.00 44.03 232 GLU A N 1
ATOM 1901 C CA . GLU A 1 232 ? 17.188 -21.630 16.609 1.00 44.03 232 GLU A CA 1
ATOM 1902 C C . GLU A 1 232 ? 16.913 -20.968 17.974 1.00 44.03 232 GLU A C 1
ATOM 1904 O O . GLU A 1 232 ? 17.754 -20.962 18.865 1.00 44.03 232 GLU A O 1
ATOM 1909 N N . GLN A 1 233 ? 15.680 -20.499 18.184 1.00 37.28 233 GLN A N 1
ATOM 1910 C CA . GLN A 1 233 ? 15.087 -20.418 19.532 1.00 37.28 233 GLN A CA 1
ATOM 1911 C C . GLN A 1 233 ? 13.985 -21.473 19.733 1.00 37.28 233 GLN A C 1
ATOM 1913 O O . GLN A 1 233 ? 13.047 -21.281 20.497 1.00 37.28 233 GLN A O 1
ATOM 1918 N N . ALA A 1 234 ? 14.117 -22.619 19.059 1.00 37.91 234 ALA A N 1
ATOM 1919 C CA . ALA A 1 234 ? 13.332 -23.825 19.320 1.00 37.91 234 ALA A CA 1
ATOM 1920 C C . ALA A 1 234 ? 14.248 -24.944 19.849 1.00 37.91 234 ALA A C 1
ATOM 1922 O O . ALA A 1 234 ? 14.298 -26.041 19.304 1.00 37.91 234 ALA A O 1
ATOM 1923 N N . ALA A 1 235 ? 15.028 -24.632 20.883 1.00 37.91 235 ALA A N 1
ATOM 1924 C CA . ALA A 1 235 ? 15.728 -25.602 21.720 1.00 37.91 235 ALA A CA 1
ATOM 1925 C C . ALA A 1 235 ? 15.969 -24.961 23.097 1.00 37.91 235 ALA A C 1
ATOM 1927 O O . ALA A 1 235 ? 17.041 -24.424 23.371 1.00 37.91 235 ALA A O 1
ATOM 1928 N N . GLY A 1 236 ? 14.929 -24.963 23.930 1.00 36.09 236 GLY A N 1
ATOM 1929 C CA . GLY A 1 236 ? 14.949 -24.495 25.315 1.00 36.09 236 GLY A CA 1
ATOM 1930 C C . GLY A 1 236 ? 13.667 -24.885 26.021 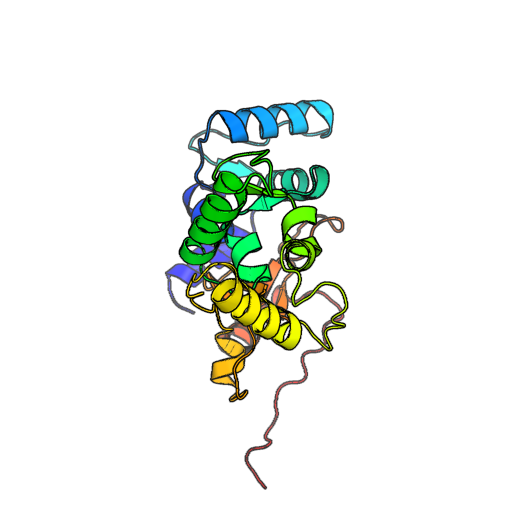1.00 36.09 236 GLY A C 1
ATOM 1931 O O . GLY A 1 236 ? 12.626 -24.309 25.647 1.00 36.09 236 GLY A O 1
#

pLDDT: mean 91.06, std 11.83, range [36.09, 98.25]

Sequence (236 aa):
MNQKQKKRLKALESRWCDQKLLAELYGIHLPDEALVGRFRSWAARFRRNRTVARKNHIYDRHALEGYFQFNKLLPVKWAAARLGMEQDSFDDLLNILGEQSLIVRDVTEQTAHEIFVRDMHKFFPALSYTVFSDHNDFCRNLHKAVQKDLGLRVKPVRCVASAAFGDDPPDYGYDFDCISSEPLGLRHQVWLDFGKPVNLKPDVCSEKLFLEEYETLSQFMLAGQEIQPVREQAAG

Radius of gyration: 18.92 Å; chains: 1; bounding box: 46×46×52 Å

Secondary structure (DSSP, 8-state):
--HHHHHHHHHHTSSEEEHHHHHHHH---S--HHHHHHHHHHHHHH-SS---EEGGGEEEHHHHHHHHHHTTEEEHHHHHHHTTB-HHHHHHHHHHHHHTTSS---SBTTEEEHHHHHTGGGG-GGGTTPPPSSHHHHHHHHHHHHHHHH---PPBPB-HHHHHHT-SSPPBP-EE-TTT--EE-STTEEEE-SS--TTSPPEEEEHHHHHHTHHHHGGGBPTT------------